Protein AF-A0A6C0K6R7-F1 (afdb_monomer)

Solvent-accessible surface area (backbone atoms only — not comparable to full-atom values): 14864 Å² total; per-residue (Å²): 140,81,88,82,83,85,83,85,81,77,77,78,80,80,76,77,70,54,78,88,45,41,74,65,69,73,46,81,50,63,74,37,66,83,30,78,78,15,67,57,47,28,33,58,34,63,50,70,60,22,30,72,74,68,45,74,99,48,71,81,77,73,26,36,43,65,30,44,58,33,34,21,42,49,16,64,49,34,34,76,50,77,47,72,64,48,51,48,34,33,68,70,31,70,56,52,83,72,70,77,56,45,43,48,41,45,55,43,50,58,62,22,52,82,60,46,94,63,81,59,23,52,15,51,44,38,53,34,38,7,47,34,67,43,34,48,43,48,88,80,59,65,65,48,80,41,55,61,41,85,90,42,98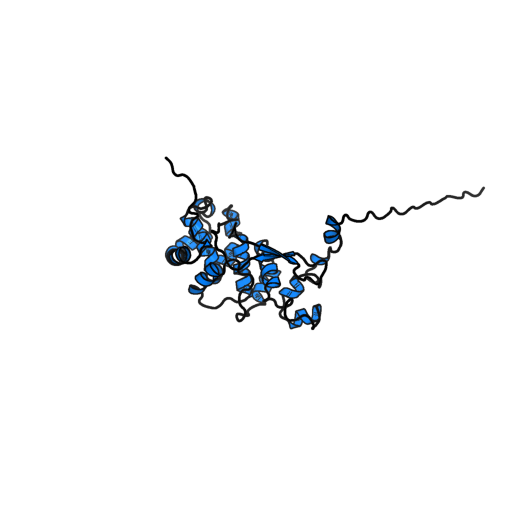,78,34,58,74,30,63,46,54,51,41,73,51,88,41,52,48,44,81,43,90,64,81,46,42,76,54,49,67,66,30,63,63,50,51,52,38,70,74,41,42,47,77,27,32,39,53,52,34,52,48,50,49,32,37,76,67,48,45,92,51,30,50,73,28,36,58,93,25,66,67,42,54,50,47,68,76,42,40,68,63,46,53,57,50,39,63,50,36,44,77,72,18,47,39,55,45,73,82,94,65,88,76,83,85,86,125

Structure (mmCIF, N/CA/C/O backbone):
data_AF-A0A6C0K6R7-F1
#
_entry.id   AF-A0A6C0K6R7-F1
#
loop_
_atom_site.group_PDB
_atom_site.id
_atom_site.type_symbol
_atom_site.label_atom_id
_atom_site.label_alt_id
_atom_site.label_comp_id
_atom_site.label_asym_id
_atom_site.label_entity_id
_atom_site.label_seq_id
_atom_site.pdbx_PDB_ins_code
_atom_site.Cartn_x
_atom_site.Cartn_y
_atom_site.Cartn_z
_atom_site.occupancy
_atom_site.B_iso_or_equiv
_atom_site.auth_seq_id
_atom_site.auth_comp_id
_atom_site.auth_asym_id
_atom_site.auth_atom_id
_atom_site.pdbx_PDB_model_num
ATOM 1 N N . MET A 1 1 ? -6.041 24.086 -79.685 1.00 42.44 1 MET A N 1
ATOM 2 C CA . MET A 1 1 ? -6.569 24.553 -78.385 1.00 42.44 1 MET A CA 1
ATOM 3 C C . MET A 1 1 ? -6.192 23.505 -77.348 1.00 42.44 1 MET A C 1
ATOM 5 O O . MET A 1 1 ? -6.885 22.507 -77.231 1.00 42.44 1 MET A O 1
ATOM 9 N N . HIS A 1 2 ? -5.034 23.659 -76.703 1.00 35.72 2 HIS A N 1
ATOM 10 C CA . HIS A 1 2 ? -4.591 22.775 -75.621 1.00 35.72 2 HIS A CA 1
ATOM 11 C C . HIS A 1 2 ? -4.799 23.506 -74.294 1.00 35.72 2 HIS A C 1
ATOM 13 O O . HIS A 1 2 ? -4.236 24.580 -74.092 1.00 35.72 2 HIS A O 1
ATOM 19 N N . HIS A 1 3 ? -5.641 22.936 -73.432 1.00 40.03 3 HIS A N 1
ATOM 20 C CA . HIS A 1 3 ? -5.794 23.344 -72.041 1.00 40.03 3 HIS A CA 1
ATOM 21 C C . HIS A 1 3 ? -4.563 22.894 -71.246 1.00 40.03 3 HIS A C 1
ATOM 23 O O . HIS A 1 3 ? -4.250 21.706 -71.205 1.00 40.03 3 HIS A O 1
ATOM 29 N N . HIS A 1 4 ? -3.871 23.855 -70.636 1.00 41.56 4 HIS A N 1
ATOM 30 C CA . HIS A 1 4 ? -2.903 23.625 -69.570 1.00 41.56 4 HIS A CA 1
ATOM 31 C C . HIS A 1 4 ? -3.607 23.890 -68.237 1.00 41.56 4 HIS A C 1
ATOM 33 O O . HIS A 1 4 ? -3.899 25.043 -67.923 1.00 41.56 4 HIS A O 1
ATOM 39 N N . ASP A 1 5 ? -3.858 22.837 -67.463 1.00 47.22 5 ASP A N 1
ATOM 40 C CA . ASP A 1 5 ? -4.286 22.958 -66.071 1.00 47.22 5 ASP A CA 1
ATOM 41 C C . ASP A 1 5 ? -3.054 23.015 -65.157 1.00 47.22 5 ASP A C 1
ATOM 43 O O . ASP A 1 5 ? -2.209 22.116 -65.144 1.00 47.22 5 ASP A O 1
ATOM 47 N N . ASN A 1 6 ? -2.953 24.104 -64.395 1.00 47.91 6 ASN A N 1
ATOM 48 C CA . ASN A 1 6 ? -1.995 24.291 -63.310 1.00 47.91 6 ASN A CA 1
ATOM 49 C C . ASN A 1 6 ? -2.475 23.527 -62.069 1.00 47.91 6 ASN A C 1
ATOM 51 O O . ASN A 1 6 ? -3.498 23.878 -61.483 1.00 47.91 6 ASN A O 1
ATOM 55 N N . VAL A 1 7 ? -1.704 22.539 -61.610 1.00 44.66 7 VAL A N 1
ATOM 56 C CA . VAL A 1 7 ? -1.898 21.911 -60.295 1.00 44.66 7 VAL A CA 1
ATOM 57 C C . VAL A 1 7 ? -0.879 22.492 -59.315 1.00 44.66 7 VAL A C 1
ATOM 59 O O . VAL A 1 7 ? 0.251 22.020 -59.215 1.00 44.66 7 VAL A O 1
ATOM 62 N N . THR A 1 8 ? -1.275 23.516 -58.558 1.00 49.69 8 THR A N 1
ATOM 63 C CA . THR A 1 8 ? -0.551 23.953 -57.355 1.00 49.69 8 THR A CA 1
ATOM 64 C C . THR A 1 8 ? -1.068 23.185 -56.142 1.00 49.69 8 THR A C 1
ATOM 66 O O . THR A 1 8 ? -2.019 23.601 -55.487 1.00 49.69 8 THR A O 1
ATOM 69 N N . SER A 1 9 ? -0.434 22.051 -55.827 1.00 42.72 9 SER A N 1
ATOM 70 C CA . SER A 1 9 ? -0.595 21.367 -54.537 1.00 42.72 9 SER A CA 1
ATOM 71 C C . SER A 1 9 ? 0.454 21.894 -53.554 1.00 42.72 9 SER A C 1
ATOM 73 O O . SER A 1 9 ? 1.568 21.377 -53.465 1.00 42.72 9 SER A O 1
ATOM 75 N N . SER A 1 10 ? 0.125 22.957 -52.821 1.00 49.78 10 SER A N 1
ATOM 76 C CA . SER A 1 10 ? 0.905 23.353 -51.647 1.00 49.78 10 SER A CA 1
ATOM 77 C C . SER A 1 10 ? 0.555 22.417 -50.491 1.00 49.78 10 SER A C 1
ATOM 79 O O . SER A 1 10 ? -0.544 22.493 -49.938 1.00 49.78 10 SER A O 1
ATOM 81 N N . LYS A 1 11 ? 1.478 21.524 -50.114 1.00 44.69 11 LYS A N 1
ATOM 82 C CA . LYS A 1 11 ? 1.374 20.785 -48.847 1.00 44.69 11 LYS A CA 1
ATOM 83 C C . LYS A 1 11 ? 1.353 21.795 -47.689 1.00 44.69 11 LYS A C 1
ATOM 85 O O . LYS A 1 11 ? 2.204 22.686 -47.677 1.00 44.69 11 LYS A O 1
ATOM 90 N N . PRO A 1 12 ? 0.425 21.683 -46.723 1.00 46.41 12 PRO A N 1
ATOM 91 C CA . PRO A 1 12 ? 0.410 22.581 -45.579 1.00 46.41 12 PRO A CA 1
ATOM 92 C C . PRO A 1 12 ? 1.677 22.383 -44.738 1.00 46.41 12 PRO A C 1
ATOM 94 O O . PRO A 1 12 ? 2.089 21.253 -44.466 1.00 46.41 12 PRO A O 1
ATOM 97 N N . LEU A 1 13 ? 2.291 23.504 -44.352 1.00 46.41 13 LEU A N 1
ATOM 98 C CA . LEU A 1 13 ? 3.391 23.576 -43.392 1.00 46.41 13 LEU A CA 1
ATOM 99 C C . LEU A 1 13 ? 2.977 22.848 -42.110 1.00 46.41 13 LEU A C 1
ATOM 101 O O . LEU A 1 13 ? 1.975 23.203 -41.489 1.00 46.41 13 LEU A O 1
ATOM 105 N N . GLN A 1 14 ? 3.739 21.819 -41.732 1.00 49.94 14 GLN A N 1
ATOM 106 C CA . GLN A 1 14 ? 3.550 21.120 -40.466 1.00 49.94 14 GLN A CA 1
ATOM 107 C C . GLN A 1 14 ? 3.673 22.132 -39.322 1.00 49.94 14 GLN A C 1
ATOM 109 O O . GLN A 1 14 ? 4.746 22.679 -39.075 1.00 49.94 14 GLN A O 1
ATOM 114 N N . GLN A 1 15 ? 2.559 22.392 -38.636 1.00 52.56 15 GLN A N 1
ATOM 115 C CA . GLN A 1 15 ? 2.562 23.084 -37.354 1.00 52.56 15 GLN A CA 1
ATOM 116 C C . GLN A 1 15 ? 3.420 22.272 -36.383 1.00 52.56 15 GLN A C 1
ATOM 118 O O . GLN A 1 15 ? 3.100 21.126 -36.067 1.00 52.56 15 GLN A O 1
ATOM 123 N N . TYR A 1 16 ? 4.520 22.859 -35.923 1.00 50.28 16 TYR A N 1
ATOM 124 C CA . TYR A 1 16 ? 5.312 22.292 -34.842 1.00 50.28 16 TYR A CA 1
ATOM 125 C C . TYR A 1 16 ? 4.428 22.164 -33.594 1.00 50.28 16 TYR A C 1
ATOM 127 O O . TYR A 1 16 ? 3.772 23.130 -33.196 1.00 50.28 16 TYR A O 1
ATOM 135 N N . ALA A 1 17 ? 4.392 20.971 -32.994 1.00 51.47 17 ALA A N 1
ATOM 136 C CA . ALA A 1 17 ? 3.717 20.759 -31.718 1.00 51.47 17 ALA A CA 1
ATOM 137 C C . ALA A 1 17 ? 4.301 21.718 -30.670 1.00 51.47 17 ALA A C 1
ATOM 139 O O . ALA A 1 17 ? 5.518 21.921 -30.622 1.00 51.47 17 ALA A O 1
ATOM 140 N N . GLN A 1 18 ? 3.447 22.320 -29.839 1.00 52.12 18 GLN A N 1
ATOM 141 C CA . GLN A 1 18 ? 3.923 23.190 -28.767 1.00 52.12 18 GLN A CA 1
ATOM 142 C C . GLN A 1 18 ? 4.852 22.406 -27.832 1.00 52.12 18 GLN A C 1
ATOM 144 O O . GLN A 1 18 ? 4.643 21.219 -27.601 1.00 52.12 18 GLN A O 1
ATOM 149 N N . PHE A 1 19 ? 5.873 23.060 -27.272 1.00 53.94 19 PHE A N 1
ATOM 150 C CA . PHE A 1 19 ? 6.876 22.417 -26.409 1.00 53.94 19 PHE A CA 1
ATOM 151 C C . PHE A 1 19 ? 6.253 21.620 -25.241 1.00 53.94 19 PHE A C 1
ATOM 153 O O . PHE A 1 19 ? 6.746 20.553 -24.887 1.00 53.94 19 PHE A O 1
ATOM 160 N N . ILE A 1 20 ? 5.114 22.084 -24.710 1.00 53.09 20 ILE A N 1
ATOM 161 C CA . ILE A 1 20 ? 4.322 21.394 -23.671 1.00 53.09 20 ILE A CA 1
ATOM 162 C C . ILE A 1 20 ? 3.734 20.057 -24.157 1.00 53.09 20 ILE A C 1
ATOM 164 O O . ILE A 1 20 ? 3.580 19.121 -23.371 1.00 53.09 20 ILE A O 1
ATOM 168 N N . ASP A 1 21 ? 3.441 19.941 -25.448 1.00 53.78 21 ASP A N 1
ATOM 169 C CA . ASP A 1 21 ? 2.894 18.737 -26.072 1.00 53.78 21 ASP A CA 1
ATOM 170 C C . ASP A 1 21 ? 3.962 17.887 -26.766 1.00 53.78 21 ASP A C 1
ATOM 172 O O . ASP A 1 21 ? 3.687 16.752 -27.150 1.00 53.78 21 ASP A O 1
ATOM 176 N N . PHE A 1 22 ? 5.200 18.376 -26.872 1.00 55.16 22 PHE A N 1
ATOM 177 C CA . PHE A 1 22 ? 6.305 17.655 -27.502 1.00 55.16 22 PHE A CA 1
ATOM 178 C C . PHE A 1 22 ? 6.605 16.328 -26.786 1.00 55.16 22 PHE A C 1
ATOM 180 O O . PHE A 1 22 ? 6.719 15.286 -27.429 1.00 55.16 22 PHE A O 1
ATOM 187 N N . GLY A 1 23 ? 6.607 16.323 -25.447 1.00 50.31 23 GLY A N 1
ATOM 188 C CA . GLY A 1 23 ? 6.776 15.095 -24.659 1.00 50.31 23 GLY A CA 1
ATOM 189 C C . GLY A 1 23 ? 5.630 14.087 -24.835 1.00 50.31 23 GLY A C 1
ATOM 190 O O . GLY A 1 23 ? 5.865 12.881 -24.836 1.00 50.31 23 GLY A O 1
ATOM 191 N N . LYS A 1 24 ? 4.395 14.566 -25.052 1.00 52.78 24 LYS A N 1
ATOM 192 C CA . LYS A 1 24 ? 3.219 13.713 -25.313 1.00 52.78 24 LYS A CA 1
ATOM 193 C C . LYS A 1 24 ? 3.198 13.183 -26.752 1.00 52.78 24 LYS A C 1
ATOM 195 O O . LYS A 1 24 ? 2.766 12.055 -26.977 1.00 52.78 24 LYS A O 1
ATOM 200 N N . ALA A 1 25 ? 3.673 13.978 -27.711 1.00 53.53 25 ALA A N 1
ATOM 201 C CA . ALA A 1 25 ? 3.722 13.645 -29.133 1.00 53.53 25 ALA A CA 1
ATOM 202 C C . ALA A 1 25 ? 4.860 12.673 -29.487 1.00 53.53 25 ALA A C 1
ATOM 204 O O . ALA A 1 25 ? 4.743 11.931 -30.461 1.00 53.53 25 ALA A O 1
ATOM 205 N N . ILE A 1 26 ? 5.935 12.631 -28.690 1.00 51.66 26 ILE A N 1
ATOM 206 C CA . ILE A 1 26 ? 7.086 11.755 -28.946 1.00 51.66 26 ILE A CA 1
ATOM 207 C C . ILE A 1 26 ? 6.790 10.275 -28.707 1.00 51.66 26 ILE A C 1
ATOM 209 O O . ILE A 1 26 ? 7.539 9.446 -29.227 1.00 51.66 26 ILE A O 1
ATOM 213 N N . ASN A 1 27 ? 5.741 9.880 -27.966 1.00 52.47 27 ASN A N 1
ATOM 214 C CA . ASN A 1 27 ? 5.542 8.441 -27.812 1.00 52.47 27 ASN A CA 1
ATOM 215 C C . ASN A 1 27 ? 4.127 7.930 -27.480 1.00 52.47 27 ASN A C 1
ATOM 217 O O . ASN A 1 27 ? 3.804 7.724 -26.308 1.00 52.47 27 ASN A O 1
ATOM 221 N N . PRO A 1 28 ? 3.327 7.521 -28.485 1.00 52.47 28 PRO A N 1
ATOM 222 C CA . PRO A 1 28 ? 2.244 6.563 -28.251 1.00 52.47 28 PRO A CA 1
ATOM 223 C C . PRO A 1 28 ? 2.749 5.210 -27.701 1.00 52.47 28 PRO A C 1
ATOM 225 O O . PRO A 1 28 ? 1.953 4.446 -27.154 1.00 52.47 28 PRO A O 1
ATOM 228 N N . ASN A 1 29 ? 4.055 4.908 -27.779 1.00 51.12 29 ASN A N 1
ATOM 229 C CA . ASN A 1 29 ? 4.602 3.595 -27.428 1.00 51.12 29 ASN A CA 1
ATOM 230 C C . ASN A 1 29 ? 4.912 3.378 -25.936 1.00 51.12 29 ASN A C 1
ATOM 232 O O . ASN A 1 29 ? 5.221 2.248 -25.573 1.00 51.12 29 ASN A O 1
ATOM 236 N N . ILE A 1 30 ? 4.744 4.374 -25.051 1.00 54.84 30 ILE A N 1
ATOM 237 C CA . ILE A 1 30 ? 4.748 4.131 -23.585 1.00 54.84 30 ILE A CA 1
ATOM 238 C C . ILE A 1 30 ? 3.527 3.279 -23.183 1.00 54.84 30 ILE A C 1
ATOM 240 O O . ILE A 1 30 ? 3.533 2.604 -22.159 1.00 54.84 30 ILE A O 1
ATOM 244 N N . LYS A 1 31 ? 2.478 3.245 -24.019 1.00 62.69 31 LYS A N 1
ATOM 245 C CA . LYS A 1 31 ? 1.327 2.354 -23.819 1.00 62.69 31 LYS A CA 1
ATOM 246 C C . LYS A 1 31 ? 1.632 0.897 -24.154 1.00 62.69 31 LYS A C 1
ATOM 248 O O . LYS A 1 31 ? 0.936 0.023 -23.649 1.00 62.69 31 LYS A O 1
ATOM 253 N N . ASN A 1 32 ? 2.629 0.624 -25.001 1.00 72.56 32 ASN A N 1
ATOM 254 C CA . ASN A 1 32 ? 2.995 -0.751 -25.316 1.00 72.56 32 ASN A CA 1
ATOM 255 C C . ASN A 1 32 ? 3.849 -1.309 -24.158 1.00 72.56 32 ASN A C 1
ATOM 257 O O . ASN A 1 32 ? 4.942 -0.791 -23.915 1.00 72.56 32 ASN A O 1
ATOM 261 N N . PRO A 1 33 ? 3.379 -2.347 -23.445 1.00 69.69 33 PRO A N 1
ATOM 262 C CA . PRO A 1 33 ? 4.095 -2.951 -22.319 1.00 69.69 33 PRO A CA 1
ATOM 263 C C . PRO A 1 33 ? 5.420 -3.608 -22.724 1.00 69.69 33 PRO A C 1
ATOM 265 O O . PRO A 1 33 ? 6.286 -3.780 -21.877 1.00 69.69 33 PRO A O 1
ATOM 268 N N . MET A 1 34 ? 5.593 -3.932 -24.008 1.00 70.44 34 MET A N 1
ATOM 269 C CA . MET A 1 34 ? 6.804 -4.544 -24.562 1.00 70.44 34 MET A CA 1
ATOM 270 C C . MET A 1 34 ? 7.768 -3.520 -25.174 1.00 70.44 34 MET A C 1
ATOM 272 O O . MET A 1 34 ? 8.801 -3.903 -25.719 1.00 70.44 34 MET A O 1
ATOM 276 N N . ASN A 1 35 ? 7.441 -2.223 -25.146 1.00 73.69 35 ASN A N 1
ATOM 277 C CA . ASN A 1 35 ? 8.374 -1.210 -25.625 1.00 73.69 35 ASN A CA 1
ATOM 278 C C . ASN A 1 35 ? 9.553 -1.100 -24.646 1.00 73.69 35 ASN A C 1
ATOM 280 O O . ASN A 1 35 ? 9.303 -0.950 -23.451 1.00 73.69 35 ASN A O 1
ATOM 284 N N . PRO A 1 36 ? 10.810 -1.090 -25.120 1.00 68.75 36 PRO A N 1
ATOM 285 C CA . PRO A 1 36 ? 11.956 -0.946 -24.233 1.00 68.75 36 PRO A CA 1
ATOM 286 C C . PRO A 1 36 ? 11.924 0.333 -23.382 1.00 68.75 36 PRO A C 1
ATOM 288 O O . PRO A 1 36 ? 12.353 0.320 -22.245 1.00 68.75 36 PRO A O 1
ATOM 291 N N . ALA A 1 37 ? 11.331 1.428 -23.860 1.00 71.88 37 ALA A N 1
ATOM 292 C CA . ALA A 1 37 ? 11.172 2.651 -23.070 1.00 71.88 37 ALA A CA 1
ATOM 293 C C . ALA A 1 37 ? 10.083 2.554 -21.976 1.00 71.88 37 ALA A C 1
ATOM 295 O O . ALA A 1 37 ? 9.868 3.519 -21.242 1.00 71.88 37 ALA A O 1
ATOM 296 N N . ASN A 1 38 ? 9.356 1.434 -21.871 1.00 79.94 38 ASN A N 1
ATOM 297 C CA . ASN A 1 38 ? 8.353 1.217 -20.833 1.00 79.94 38 ASN A CA 1
ATOM 298 C C . ASN A 1 38 ? 9.010 0.637 -19.563 1.00 79.94 38 ASN A C 1
ATOM 300 O O . ASN A 1 38 ? 9.552 -0.473 -19.637 1.00 79.94 38 ASN A O 1
ATOM 304 N N . PRO A 1 39 ? 8.893 1.307 -18.393 1.00 85.94 39 PRO A N 1
ATOM 305 C CA . PRO A 1 39 ? 9.370 0.808 -17.099 1.00 85.94 39 PRO A CA 1
ATOM 306 C C . PRO A 1 39 ? 8.993 -0.646 -16.787 1.00 85.94 39 PRO A C 1
ATOM 308 O O . PRO A 1 39 ? 9.763 -1.354 -16.144 1.00 85.94 39 PRO A O 1
ATOM 311 N N . LEU A 1 40 ? 7.844 -1.130 -17.280 1.00 86.69 40 LEU A N 1
ATOM 312 C CA . LEU A 1 40 ? 7.413 -2.521 -17.093 1.00 86.69 40 LEU A CA 1
ATOM 313 C C . LEU A 1 40 ? 8.457 -3.528 -17.590 1.00 86.69 40 LEU A C 1
ATOM 315 O O . LEU A 1 40 ? 8.718 -4.520 -16.914 1.00 86.69 40 LEU A O 1
ATOM 319 N N . THR A 1 41 ? 9.115 -3.262 -18.720 1.00 80.19 41 THR A N 1
ATOM 320 C CA . THR A 1 41 ? 10.140 -4.174 -19.260 1.00 80.19 41 THR A CA 1
ATOM 321 C C . THR A 1 41 ? 11.380 -4.277 -18.368 1.00 80.19 41 THR A C 1
ATOM 323 O O . THR A 1 41 ? 12.101 -5.270 -18.432 1.00 80.19 41 THR A O 1
ATOM 326 N N . TYR A 1 42 ? 11.612 -3.277 -17.515 1.00 80.62 42 TYR A N 1
ATOM 327 C CA . TYR A 1 42 ? 12.720 -3.240 -16.566 1.00 80.62 42 TYR A CA 1
ATOM 328 C C . TYR A 1 42 ? 12.341 -3.821 -15.202 1.00 80.62 42 TYR A C 1
ATOM 330 O O . TYR A 1 42 ? 13.167 -4.457 -14.554 1.00 80.62 42 TYR A O 1
ATOM 338 N N . CYS A 1 43 ? 11.098 -3.604 -14.768 1.00 87.62 43 CYS A N 1
ATOM 339 C CA . CYS A 1 43 ? 10.665 -3.936 -13.414 1.00 87.62 43 CYS A CA 1
ATOM 340 C C . CYS A 1 43 ? 10.058 -5.333 -13.285 1.00 87.62 43 CYS A C 1
ATOM 342 O O . CYS A 1 43 ? 10.117 -5.912 -12.207 1.00 87.62 43 CYS A O 1
ATOM 344 N N . MET A 1 44 ? 9.484 -5.891 -14.354 1.00 84.38 44 MET A N 1
ATOM 345 C CA . MET A 1 44 ? 8.753 -7.160 -14.269 1.00 84.38 44 MET A CA 1
ATOM 346 C C . MET A 1 44 ? 9.649 -8.386 -14.098 1.00 84.38 44 MET A C 1
ATOM 348 O O . MET A 1 44 ? 9.214 -9.367 -13.498 1.00 84.38 44 MET A O 1
ATOM 352 N N . PHE A 1 45 ? 10.875 -8.353 -14.625 1.00 74.62 45 PHE A N 1
ATOM 353 C CA . PHE A 1 45 ? 11.737 -9.530 -14.676 1.00 74.62 45 PHE A CA 1
ATOM 354 C C . PHE A 1 45 ? 13.093 -9.277 -14.018 1.00 74.62 45 PHE A C 1
ATOM 356 O O . PHE A 1 45 ? 13.693 -8.222 -14.232 1.00 74.62 45 PHE A O 1
ATOM 363 N N . PRO A 1 46 ? 13.626 -10.260 -13.276 1.00 64.50 46 PRO A N 1
ATOM 364 C CA . PRO A 1 46 ? 14.982 -10.179 -12.769 1.00 64.50 46 PRO A CA 1
ATOM 365 C C . PRO A 1 46 ? 16.018 -10.147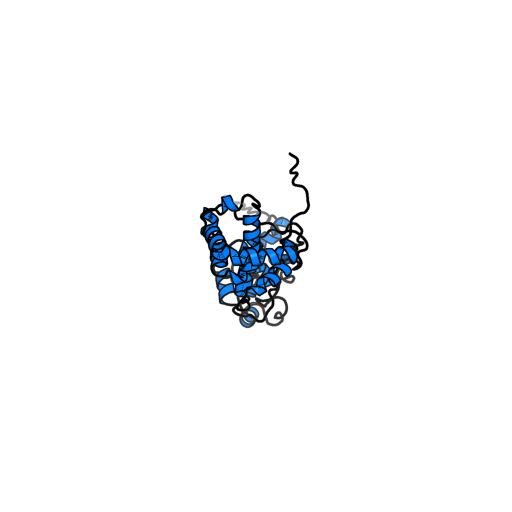 -13.909 1.00 64.50 46 PRO A C 1
ATOM 367 O O . PRO A 1 46 ? 15.814 -10.672 -15.007 1.00 64.50 46 PRO A O 1
ATOM 370 N N . THR A 1 47 ? 17.137 -9.506 -13.579 1.00 63.53 47 THR A N 1
ATOM 371 C CA . THR A 1 47 ? 18.317 -9.081 -14.358 1.00 63.53 47 THR A CA 1
ATOM 372 C C . THR A 1 47 ? 18.655 -9.760 -15.693 1.00 63.53 47 THR A C 1
ATOM 374 O O . THR A 1 47 ? 19.118 -9.064 -16.590 1.00 63.53 47 THR A O 1
ATOM 377 N N . LEU A 1 48 ? 18.468 -11.068 -15.891 1.00 58.84 48 LEU A N 1
ATOM 378 C CA . LEU A 1 48 ? 18.867 -11.725 -17.148 1.00 58.84 48 LEU A CA 1
ATOM 379 C C . LEU A 1 48 ? 17.948 -11.353 -18.324 1.00 58.84 48 LEU A C 1
ATOM 381 O O . LEU A 1 48 ? 18.421 -11.079 -19.426 1.00 58.84 48 LEU A O 1
ATOM 385 N N . ASN A 1 49 ? 16.640 -11.274 -18.078 1.00 59.72 49 ASN A N 1
ATOM 386 C CA . ASN A 1 49 ? 15.681 -10.882 -19.111 1.00 59.72 49 ASN A CA 1
ATOM 387 C C . ASN A 1 49 ? 15.766 -9.379 -19.394 1.00 59.72 49 ASN A C 1
ATOM 389 O O . ASN A 1 49 ? 15.711 -8.973 -20.552 1.00 59.72 49 ASN A O 1
ATOM 393 N N . SER A 1 50 ? 15.962 -8.549 -18.363 1.00 62.72 50 SER A N 1
ATOM 394 C CA . SER A 1 50 ? 16.132 -7.105 -18.556 1.00 62.72 50 SER A CA 1
ATOM 395 C C . SER A 1 50 ? 17.428 -6.784 -19.309 1.00 62.72 50 SER A C 1
ATOM 397 O O . SER A 1 50 ? 17.414 -5.942 -20.202 1.00 62.72 50 SER A O 1
ATOM 399 N N . GLN A 1 51 ? 18.519 -7.516 -19.068 1.00 68.81 51 GLN A N 1
ATOM 400 C CA . GLN A 1 51 ? 19.755 -7.379 -19.850 1.00 68.81 51 GLN A CA 1
ATOM 401 C C . GLN A 1 51 ? 19.581 -7.759 -21.327 1.00 68.81 51 GLN A C 1
ATOM 403 O O . GLN A 1 51 ? 20.219 -7.141 -22.178 1.00 68.81 51 GLN A O 1
ATOM 408 N N . PHE A 1 52 ? 18.714 -8.726 -21.656 1.00 68.62 52 PHE A N 1
ATOM 409 C CA . PHE A 1 52 ? 18.425 -9.069 -23.053 1.00 68.62 52 PHE A CA 1
ATOM 410 C C . PHE A 1 52 ? 17.739 -7.917 -23.798 1.00 68.62 52 PHE A C 1
ATOM 412 O O . PHE A 1 52 ? 18.082 -7.630 -24.943 1.00 68.62 52 PHE A O 1
ATOM 419 N N . PHE A 1 53 ? 16.801 -7.229 -23.146 1.00 65.56 53 PHE A N 1
ATOM 420 C CA . PHE A 1 53 ? 16.082 -6.111 -23.758 1.00 65.56 53 PHE A CA 1
ATOM 421 C C . PHE A 1 53 ? 16.867 -4.791 -23.740 1.00 65.56 53 PHE A C 1
ATOM 423 O O . PHE A 1 53 ? 16.640 -3.953 -24.611 1.00 65.56 53 PHE A O 1
ATOM 430 N N . HIS A 1 54 ? 17.796 -4.614 -22.789 1.00 69.00 54 HIS A N 1
ATOM 431 C CA . HIS A 1 54 ? 18.365 -3.294 -22.459 1.00 69.00 54 HIS A CA 1
ATOM 432 C C . HIS A 1 54 ? 19.897 -3.220 -22.413 1.00 69.00 54 HIS A C 1
ATOM 434 O O . HIS A 1 54 ? 20.457 -2.152 -22.167 1.00 69.00 54 HIS A O 1
ATOM 440 N N . GLY A 1 55 ? 20.598 -4.325 -22.675 1.00 64.12 55 GLY A N 1
ATOM 441 C CA . GLY A 1 55 ? 22.062 -4.389 -22.678 1.00 64.12 55 GLY A CA 1
ATOM 442 C C . GLY A 1 55 ? 22.693 -4.540 -21.285 1.00 64.12 55 GLY A C 1
ATOM 443 O O . GLY A 1 55 ? 22.063 -4.315 -20.252 1.00 64.12 55 GLY A O 1
ATOM 444 N N . SER A 1 56 ? 23.967 -4.949 -21.252 1.00 59.31 56 SER A N 1
ATOM 445 C CA . SER A 1 56 ? 24.681 -5.394 -20.039 1.00 59.31 56 SER A CA 1
ATOM 446 C C . SER A 1 56 ? 25.322 -4.282 -19.197 1.00 59.31 56 SER A C 1
ATOM 448 O O . SER A 1 56 ? 25.573 -4.489 -18.012 1.00 59.31 56 SER A O 1
ATOM 450 N N . THR A 1 57 ? 25.560 -3.089 -19.752 1.00 53.69 57 THR A N 1
ATOM 451 C CA . THR A 1 57 ? 26.253 -1.950 -19.093 1.00 53.69 57 THR A CA 1
ATOM 452 C C . THR A 1 57 ? 25.425 -1.244 -18.021 1.00 53.69 57 THR A C 1
ATOM 454 O O . THR A 1 57 ? 25.773 -0.181 -17.515 1.00 53.69 57 THR A O 1
ATOM 457 N N . SER A 1 58 ? 24.296 -1.835 -17.686 1.00 49.44 58 SER A N 1
ATOM 458 C CA . SER A 1 58 ? 23.146 -1.146 -17.159 1.00 49.44 58 SER A CA 1
ATOM 459 C C . SER A 1 58 ? 22.819 -1.699 -15.743 1.00 49.44 58 SER A C 1
ATOM 461 O O . SER A 1 58 ? 22.343 -0.981 -14.860 1.00 49.44 58 SER A O 1
ATOM 463 N N . GLY A 1 59 ? 23.208 -2.951 -15.462 1.00 48.59 59 GLY A N 1
ATOM 464 C CA . GLY A 1 59 ? 22.640 -3.874 -14.467 1.00 48.59 59 GLY A CA 1
ATOM 465 C C . GLY A 1 59 ? 22.705 -3.565 -12.962 1.00 48.59 59 GLY A C 1
ATOM 466 O O . GLY A 1 59 ? 22.363 -4.450 -12.186 1.00 48.59 59 GLY A O 1
ATOM 467 N N . GLY A 1 60 ? 23.112 -2.373 -12.516 1.00 54.28 60 GLY A N 1
ATOM 468 C CA . GLY A 1 60 ? 23.242 -2.059 -11.081 1.00 54.28 60 GLY A CA 1
ATOM 469 C C . GLY A 1 60 ? 22.154 -1.150 -10.500 1.00 54.28 60 GLY A C 1
ATOM 470 O O . GLY A 1 60 ? 21.622 -1.434 -9.432 1.00 54.28 60 GLY A O 1
ATOM 471 N N . MET A 1 61 ? 21.824 -0.048 -11.185 1.00 53.50 61 MET A N 1
ATOM 472 C CA . MET A 1 61 ? 20.993 1.029 -10.611 1.00 53.50 61 MET A CA 1
ATOM 473 C C . MET A 1 61 ? 19.562 1.095 -11.154 1.00 53.50 61 MET A C 1
ATOM 475 O O . MET A 1 61 ? 18.671 1.511 -10.421 1.00 53.50 61 MET A O 1
ATOM 479 N N . LEU A 1 62 ? 19.322 0.675 -12.401 1.00 58.12 62 LEU A N 1
ATOM 480 C CA . LEU A 1 62 ? 18.036 0.891 -13.085 1.00 58.12 62 LEU A CA 1
ATOM 481 C C . LEU A 1 62 ? 17.244 -0.399 -13.378 1.00 58.12 62 LEU A C 1
ATOM 483 O O . LEU A 1 62 ? 16.054 -0.313 -13.659 1.00 58.12 62 LEU A O 1
ATOM 487 N N . TYR A 1 63 ? 17.838 -1.595 -13.245 1.00 63.16 63 TYR A N 1
ATOM 488 C CA . TYR A 1 63 ? 17.269 -2.826 -13.843 1.00 63.16 63 TYR A CA 1
ATOM 489 C C . TYR A 1 63 ? 17.102 -4.014 -12.901 1.00 63.16 63 TYR A C 1
ATOM 491 O O . TYR A 1 63 ? 17.125 -5.168 -13.337 1.00 63.16 63 TYR A O 1
ATOM 499 N N . SER A 1 64 ? 16.938 -3.739 -11.610 1.00 74.81 64 SER A N 1
ATOM 500 C CA . SER A 1 64 ? 16.381 -4.723 -10.694 1.00 74.81 64 SER A CA 1
ATOM 501 C C . SER A 1 64 ? 14.962 -4.307 -10.325 1.00 74.81 64 SER A C 1
ATOM 503 O O . SER A 1 64 ? 14.692 -3.164 -9.965 1.00 74.81 64 SER A O 1
ATOM 505 N N . ASN A 1 65 ? 14.066 -5.283 -10.351 1.00 79.38 65 ASN A N 1
ATOM 506 C CA . ASN A 1 65 ? 12.765 -5.276 -9.679 1.00 79.38 65 ASN A CA 1
ATOM 507 C C . ASN A 1 65 ? 12.812 -4.742 -8.226 1.00 79.38 65 ASN A C 1
ATOM 509 O O . ASN A 1 65 ? 11.797 -4.285 -7.713 1.00 79.38 65 ASN A O 1
ATOM 513 N N . GLN A 1 66 ? 13.987 -4.777 -7.590 1.00 83.50 66 GLN A N 1
ATOM 514 C CA . GLN A 1 66 ? 14.250 -4.345 -6.214 1.00 83.50 66 GLN A CA 1
ATOM 515 C C . GLN A 1 66 ? 14.627 -2.870 -6.055 1.00 83.50 66 GLN A C 1
ATOM 517 O O . GLN A 1 66 ? 14.695 -2.373 -4.930 1.00 83.50 66 GLN A O 1
ATOM 522 N N . ASN A 1 67 ? 14.975 -2.165 -7.136 1.00 87.06 67 ASN A N 1
ATOM 523 C CA . ASN A 1 67 ? 15.459 -0.795 -6.999 1.00 87.06 67 ASN A CA 1
ATOM 524 C C . ASN A 1 67 ? 14.314 0.174 -6.655 1.00 87.06 67 ASN A C 1
ATOM 526 O O . ASN A 1 67 ? 13.137 -0.079 -6.930 1.00 87.06 67 ASN A O 1
ATOM 530 N N . ALA A 1 68 ? 14.673 1.315 -6.060 1.00 88.75 68 ALA A N 1
ATOM 531 C CA . ALA A 1 68 ? 13.703 2.316 -5.624 1.00 88.75 68 ALA A CA 1
ATOM 532 C C . ALA A 1 68 ? 12.818 2.820 -6.778 1.00 88.75 68 ALA A C 1
ATOM 534 O O . ALA A 1 68 ? 11.621 3.022 -6.572 1.00 88.75 68 ALA A O 1
ATOM 535 N N . SER A 1 69 ? 13.371 2.971 -7.987 1.00 90.06 69 SER A N 1
ATOM 536 C CA . SER A 1 69 ? 12.623 3.426 -9.163 1.00 90.06 69 SER A CA 1
ATOM 537 C C . SER A 1 69 ? 11.537 2.435 -9.576 1.00 90.06 69 SER A C 1
ATOM 539 O O . SER A 1 69 ? 10.393 2.834 -9.781 1.00 90.06 69 SER A O 1
ATOM 541 N N . CYS A 1 70 ? 11.859 1.143 -9.644 1.00 91.25 70 CYS A N 1
ATOM 542 C CA . CYS A 1 70 ? 10.933 0.077 -10.000 1.00 91.25 70 CYS A CA 1
ATOM 543 C C . CYS A 1 70 ? 9.873 -0.139 -8.938 1.00 91.25 70 CYS A C 1
ATOM 545 O O . CYS A 1 70 ? 8.688 -0.167 -9.266 1.00 91.25 70 CYS A O 1
ATOM 547 N N . MET A 1 71 ? 10.267 -0.221 -7.668 1.00 93.19 71 MET A N 1
ATOM 548 C CA . MET A 1 71 ? 9.300 -0.384 -6.588 1.00 93.19 71 MET A CA 1
ATOM 549 C C . MET A 1 71 ? 8.355 0.824 -6.493 1.00 93.19 71 MET A C 1
ATOM 551 O O . MET A 1 71 ? 7.156 0.636 -6.303 1.00 93.19 71 MET A O 1
ATOM 555 N N . SER A 1 72 ? 8.856 2.050 -6.692 1.00 94.12 72 SER A N 1
ATOM 556 C CA . SER A 1 72 ? 8.024 3.266 -6.668 1.00 94.12 72 SER A CA 1
ATOM 557 C C . SER A 1 72 ? 7.125 3.377 -7.900 1.00 94.12 72 SER A C 1
ATOM 559 O O . SER A 1 72 ? 5.947 3.706 -7.770 1.00 94.12 72 SER A O 1
ATOM 561 N N . PHE A 1 73 ? 7.645 3.060 -9.092 1.00 94.31 73 PHE A N 1
ATOM 562 C CA . PHE A 1 73 ? 6.856 2.998 -10.324 1.00 94.31 73 PHE A CA 1
ATOM 563 C C . PHE A 1 73 ? 5.711 1.995 -10.190 1.00 94.31 73 PHE A C 1
ATOM 565 O O . PHE A 1 73 ? 4.550 2.347 -10.408 1.00 94.31 73 PHE A O 1
ATOM 572 N N . MET A 1 74 ? 6.035 0.761 -9.794 1.00 95.31 74 MET A N 1
ATOM 573 C CA . MET A 1 74 ? 5.053 -0.304 -9.653 1.00 95.31 74 MET A CA 1
ATOM 574 C C . MET A 1 74 ? 4.047 0.035 -8.556 1.00 95.31 74 MET A C 1
ATOM 576 O O . MET A 1 74 ? 2.857 -0.061 -8.814 1.00 95.31 74 MET A O 1
ATOM 580 N N . ALA A 1 75 ? 4.464 0.534 -7.387 1.00 96.81 75 ALA A N 1
ATOM 581 C CA . ALA A 1 75 ? 3.525 0.929 -6.333 1.00 96.81 75 ALA A CA 1
ATOM 582 C C . ALA A 1 75 ? 2.611 2.094 -6.760 1.00 96.81 75 ALA A C 1
ATOM 584 O O . ALA A 1 75 ? 1.410 2.097 -6.484 1.00 96.81 75 ALA A O 1
ATOM 585 N N . GLY A 1 76 ? 3.144 3.085 -7.478 1.00 95.38 76 GLY A N 1
ATOM 586 C CA . GLY A 1 76 ? 2.363 4.212 -7.993 1.00 95.38 76 GLY A CA 1
ATOM 587 C C . GLY A 1 76 ? 1.379 3.819 -9.100 1.00 95.38 76 GLY A C 1
ATOM 588 O O . GLY A 1 76 ? 0.307 4.416 -9.212 1.00 95.38 76 GLY A O 1
ATOM 589 N N . ARG A 1 77 ? 1.717 2.806 -9.906 1.00 94.38 77 ARG A N 1
ATOM 590 C CA . ARG A 1 77 ? 0.809 2.200 -10.891 1.00 94.38 77 ARG A CA 1
ATOM 591 C C . ARG A 1 77 ? -0.260 1.374 -10.181 1.00 94.38 77 ARG A C 1
ATOM 593 O O . ARG A 1 77 ? -1.449 1.642 -10.337 1.00 94.38 77 ARG A O 1
ATOM 600 N N . CYS A 1 78 ? 0.193 0.420 -9.379 1.00 96.44 78 CYS A N 1
ATOM 601 C CA . CYS A 1 78 ? -0.630 -0.593 -8.746 1.00 96.44 78 CYS A CA 1
ATOM 602 C C . CYS A 1 78 ? -1.500 -0.053 -7.621 1.00 96.44 78 CYS A C 1
ATOM 604 O O . CYS A 1 78 ? -2.418 -0.748 -7.243 1.00 96.44 78 CYS A O 1
ATOM 606 N N . SER A 1 79 ? -1.268 1.165 -7.115 1.00 96.50 79 SER A N 1
ATOM 607 C CA . SER A 1 79 ? -2.190 1.859 -6.197 1.00 96.50 79 SER A CA 1
ATOM 608 C C . SER A 1 79 ? -3.411 2.469 -6.887 1.00 96.50 79 SER A C 1
ATOM 610 O O . SER A 1 79 ? -4.423 2.732 -6.237 1.00 96.50 79 SER A O 1
ATOM 612 N N . LYS A 1 80 ? -3.331 2.726 -8.197 1.00 93.44 80 LYS A N 1
ATOM 613 C CA . LYS A 1 80 ? -4.446 3.272 -8.985 1.00 93.44 80 LYS A CA 1
ATOM 614 C C . LYS A 1 80 ? -5.308 2.153 -9.546 1.00 93.44 80 LYS A C 1
ATOM 616 O O . LYS A 1 80 ? -6.530 2.214 -9.457 1.00 93.44 80 LYS A O 1
ATOM 621 N N . GLU A 1 81 ? -4.661 1.136 -10.099 1.00 92.25 81 GLU A N 1
ATOM 622 C CA . GLU A 1 81 ? -5.302 -0.010 -10.730 1.00 92.25 81 GLU A CA 1
ATOM 623 C C . GLU A 1 81 ? -4.448 -1.254 -10.486 1.00 92.25 81 GLU A C 1
ATOM 625 O O . GLU A 1 81 ? -3.253 -1.247 -10.780 1.00 92.25 81 GLU A O 1
ATOM 630 N N . TRP A 1 82 ? -5.061 -2.318 -9.966 1.00 94.56 82 TRP A N 1
ATOM 631 C CA . TRP A 1 82 ? -4.395 -3.608 -9.819 1.00 94.56 82 TRP A CA 1
ATOM 632 C C . TRP A 1 82 ? -4.725 -4.496 -11.015 1.00 94.56 82 TRP A C 1
ATOM 634 O O . TRP A 1 82 ? -5.767 -5.151 -11.052 1.00 94.56 82 TRP A O 1
ATOM 644 N N . ASP A 1 83 ? -3.851 -4.476 -12.014 1.00 93.81 83 ASP A N 1
ATOM 645 C CA . ASP A 1 83 ? -4.007 -5.234 -13.252 1.00 93.81 83 ASP A CA 1
ATOM 646 C C . ASP A 1 83 ? -3.159 -6.523 -13.258 1.00 93.81 83 ASP A C 1
ATOM 648 O O . ASP A 1 83 ? -2.498 -6.886 -12.280 1.00 93.81 83 ASP A O 1
ATOM 652 N N . GLY A 1 84 ? -3.154 -7.225 -14.394 1.00 92.12 84 GLY A N 1
ATOM 653 C CA . GLY A 1 84 ? -2.353 -8.437 -14.571 1.00 92.12 84 GLY A CA 1
ATOM 654 C C . GLY A 1 84 ? -0.841 -8.226 -14.416 1.00 92.12 84 GLY A C 1
ATOM 655 O O . GLY A 1 84 ? -0.147 -9.179 -14.075 1.00 92.12 84 GLY A O 1
ATOM 656 N N . TYR A 1 85 ? -0.314 -7.009 -14.608 1.00 92.94 85 TYR A N 1
ATOM 657 C CA . TYR A 1 85 ? 1.105 -6.718 -14.371 1.00 92.94 85 TYR A CA 1
ATOM 658 C C . TYR A 1 85 ? 1.404 -6.583 -12.883 1.00 92.94 85 TYR A C 1
ATOM 660 O O . TYR A 1 85 ? 2.430 -7.081 -12.429 1.00 92.94 85 TYR A O 1
ATOM 668 N N . CYS A 1 86 ? 0.507 -5.960 -12.116 1.00 95.19 86 CYS A N 1
ATOM 669 C CA . CYS A 1 86 ? 0.617 -5.908 -10.658 1.00 95.19 86 CYS A CA 1
ATOM 670 C C . CYS A 1 86 ? 0.603 -7.316 -10.058 1.00 95.19 86 CYS A C 1
ATOM 672 O O . CYS A 1 86 ? 1.479 -7.657 -9.261 1.00 95.19 86 CYS A O 1
ATOM 674 N N . GLN A 1 87 ? -0.325 -8.156 -10.525 1.00 95.19 87 GLN A N 1
ATOM 675 C CA . GLN A 1 87 ? -0.396 -9.553 -10.110 1.00 95.19 87 GLN A CA 1
ATOM 676 C C . GLN A 1 87 ? 0.859 -10.334 -10.522 1.00 95.19 87 GLN A C 1
ATOM 678 O O . GLN A 1 87 ? 1.500 -10.960 -9.683 1.00 95.19 87 GLN A O 1
ATOM 683 N N . ALA A 1 88 ? 1.279 -10.234 -11.786 1.00 93.00 88 ALA A N 1
ATOM 684 C CA . ALA A 1 88 ? 2.473 -10.926 -12.257 1.00 93.00 88 ALA A CA 1
ATOM 685 C C . ALA A 1 88 ? 3.746 -10.458 -11.532 1.00 93.00 88 ALA A C 1
ATOM 687 O O . ALA A 1 88 ? 4.612 -11.278 -11.247 1.00 93.00 88 ALA A O 1
ATOM 688 N N . PHE A 1 89 ? 3.874 -9.175 -11.177 1.00 93.19 89 PHE A N 1
ATOM 689 C CA . PHE A 1 89 ? 5.002 -8.712 -10.369 1.00 93.19 89 PHE A CA 1
ATOM 690 C C . PHE A 1 89 ? 4.956 -9.338 -8.974 1.00 93.19 89 PHE A C 1
ATOM 692 O O . PHE A 1 89 ? 5.994 -9.754 -8.462 1.00 93.19 89 PHE A O 1
ATOM 699 N N . MET A 1 90 ? 3.773 -9.419 -8.361 1.00 93.62 90 MET A N 1
ATOM 700 C CA . MET A 1 90 ? 3.614 -10.056 -7.058 1.00 93.62 90 MET A CA 1
ATOM 701 C C . MET A 1 90 ? 4.053 -11.529 -7.088 1.00 93.62 90 MET A C 1
ATOM 703 O O . MET A 1 90 ? 4.788 -11.967 -6.202 1.00 93.62 90 MET A O 1
ATOM 707 N N . ASP A 1 91 ? 3.670 -12.254 -8.139 1.00 91.88 91 ASP A N 1
ATOM 708 C CA . ASP A 1 91 ? 3.910 -13.694 -8.278 1.00 91.88 91 ASP A CA 1
ATOM 709 C C . ASP A 1 91 ? 5.352 -14.031 -8.699 1.00 91.88 91 ASP A C 1
ATOM 711 O O . ASP A 1 91 ? 5.938 -15.005 -8.224 1.00 91.88 91 ASP A O 1
ATOM 715 N N . LEU A 1 92 ? 5.950 -13.226 -9.584 1.00 90.19 92 LEU A N 1
ATOM 716 C CA . LEU A 1 92 ? 7.269 -13.495 -10.174 1.00 90.19 92 LEU A CA 1
ATOM 717 C C . LEU A 1 92 ? 8.443 -13.018 -9.314 1.00 90.19 92 LEU A C 1
ATOM 719 O O . LEU A 1 92 ? 9.590 -13.351 -9.616 1.00 90.19 92 LEU A O 1
ATOM 723 N N . ASN A 1 93 ? 8.183 -12.263 -8.242 1.00 90.44 93 ASN A N 1
ATOM 724 C CA . ASN A 1 93 ? 9.221 -11.689 -7.384 1.00 90.44 93 ASN A CA 1
ATOM 725 C C . ASN A 1 93 ? 9.142 -12.233 -5.943 1.00 90.44 93 ASN A C 1
ATOM 727 O O . ASN A 1 93 ? 8.872 -11.472 -5.008 1.00 90.44 93 ASN A O 1
ATOM 731 N N . PRO A 1 94 ? 9.409 -13.543 -5.734 1.00 92.50 94 PRO A N 1
ATOM 732 C CA . PRO A 1 94 ? 9.323 -14.202 -4.429 1.00 92.50 94 PRO A CA 1
ATOM 733 C C . PRO A 1 94 ? 10.536 -13.932 -3.524 1.00 92.50 94 PRO A C 1
ATOM 735 O O . PRO A 1 94 ? 10.619 -14.472 -2.424 1.00 92.50 94 PRO A O 1
ATOM 738 N N . ASP A 1 95 ? 11.503 -13.140 -3.989 1.00 90.00 95 ASP A N 1
ATOM 739 C CA . ASP A 1 95 ? 12.714 -12.832 -3.238 1.00 90.00 95 ASP A CA 1
ATOM 740 C C . ASP A 1 95 ? 12.368 -12.075 -1.947 1.00 90.00 95 ASP A C 1
ATOM 742 O O . ASP A 1 95 ? 11.597 -11.116 -1.963 1.00 90.00 95 ASP A O 1
ATOM 746 N N . THR A 1 96 ? 12.948 -12.521 -0.836 1.00 93.12 96 THR A N 1
ATOM 747 C CA . THR A 1 96 ? 12.806 -11.924 0.498 1.00 93.12 96 THR A CA 1
ATOM 748 C C . THR A 1 96 ? 14.113 -11.297 0.975 1.00 93.12 96 THR A C 1
ATOM 750 O O . THR A 1 96 ? 14.181 -10.802 2.092 1.00 93.12 96 THR A O 1
ATOM 753 N N . TYR A 1 97 ? 15.193 -11.324 0.196 1.00 90.50 97 TYR A N 1
ATOM 754 C CA . TYR A 1 97 ? 16.498 -10.812 0.606 1.00 90.50 97 TYR A CA 1
ATOM 755 C C . TYR A 1 97 ? 16.496 -9.283 0.692 1.00 90.50 97 TYR A C 1
ATOM 757 O O . TYR A 1 97 ? 16.891 -8.709 1.712 1.00 90.50 97 TYR A O 1
ATOM 765 N N . TRP A 1 98 ? 15.981 -8.629 -0.345 1.00 88.12 98 TRP A N 1
ATOM 766 C CA . TRP A 1 98 ? 16.080 -7.184 -0.511 1.00 88.12 98 TRP A CA 1
ATOM 767 C C . TRP A 1 98 ? 15.166 -6.405 0.443 1.00 88.12 98 TRP A C 1
ATOM 769 O O . TRP A 1 98 ? 14.123 -6.906 0.867 1.00 88.12 98 TRP A O 1
ATOM 779 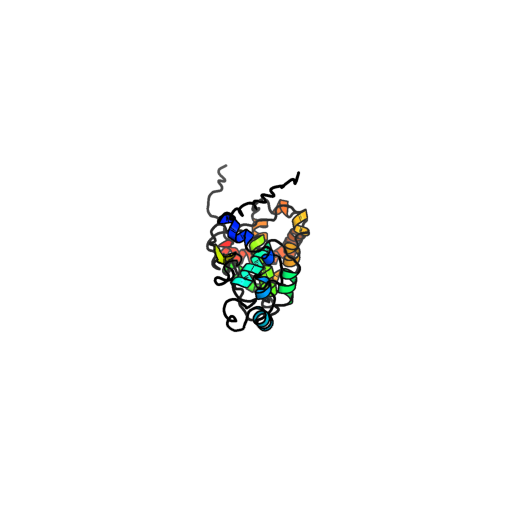N N . PRO A 1 99 ? 15.578 -5.196 0.861 1.00 89.88 99 PRO A N 1
ATOM 780 C CA . PRO A 1 99 ? 14.716 -4.303 1.619 1.00 89.88 99 PRO A CA 1
ATOM 781 C C . PRO A 1 99 ? 13.638 -3.691 0.720 1.00 89.88 99 PRO A C 1
ATOM 783 O O . PRO A 1 99 ? 13.842 -3.496 -0.475 1.00 89.88 99 PRO A O 1
ATOM 786 N N . ASN A 1 100 ? 12.519 -3.299 1.323 1.00 93.31 100 ASN A N 1
ATOM 787 C CA . ASN A 1 100 ? 11.501 -2.523 0.634 1.00 93.31 100 ASN A CA 1
ATOM 788 C C . ASN A 1 100 ? 11.993 -1.084 0.391 1.00 93.31 100 ASN A C 1
ATOM 790 O O . ASN A 1 100 ? 12.086 -0.280 1.321 1.00 93.31 100 ASN A O 1
ATOM 794 N N . MET A 1 101 ? 12.304 -0.765 -0.865 1.00 91.69 101 MET A N 1
ATOM 795 C CA . MET A 1 101 ? 12.895 0.515 -1.270 1.00 91.69 101 MET A CA 1
ATOM 796 C C . MET A 1 101 ? 11.869 1.616 -1.577 1.00 91.69 101 MET A C 1
ATOM 798 O O . MET A 1 101 ? 12.265 2.756 -1.806 1.00 91.69 101 MET A O 1
ATOM 802 N N . ALA A 1 102 ? 10.568 1.303 -1.578 1.00 94.19 102 ALA A N 1
ATOM 803 C CA . ALA A 1 102 ? 9.486 2.265 -1.833 1.00 94.19 102 ALA A CA 1
ATOM 804 C C . ALA A 1 102 ? 8.591 2.499 -0.602 1.00 94.19 102 ALA A C 1
ATOM 806 O O . ALA A 1 102 ? 7.439 2.922 -0.717 1.00 94.19 102 ALA A O 1
ATOM 807 N N . VAL A 1 103 ? 9.116 2.226 0.595 1.00 95.19 103 VAL A N 1
ATOM 808 C CA . VAL A 1 103 ? 8.422 2.517 1.852 1.00 95.19 103 VAL A CA 1
ATOM 809 C C . VAL A 1 103 ? 8.320 4.027 2.056 1.00 95.19 103 VAL A C 1
ATOM 811 O O . VAL A 1 103 ? 9.332 4.701 2.210 1.00 95.19 103 VAL A O 1
ATOM 814 N N . VAL A 1 104 ? 7.089 4.537 2.131 1.00 95.12 104 VAL A N 1
ATOM 815 C CA . VAL A 1 104 ? 6.813 5.947 2.460 1.00 95.12 104 VAL A CA 1
ATOM 816 C C . VAL A 1 104 ? 7.059 6.245 3.943 1.00 95.12 104 VAL A C 1
ATOM 818 O O . VAL A 1 104 ? 7.637 7.268 4.278 1.00 95.12 104 VAL A O 1
ATOM 821 N N . ASP A 1 105 ? 6.644 5.340 4.830 1.00 95.50 105 ASP A N 1
ATOM 822 C CA . ASP A 1 105 ? 6.763 5.483 6.284 1.00 95.50 105 ASP A CA 1
ATOM 823 C C . ASP A 1 105 ? 7.476 4.268 6.876 1.00 95.50 105 ASP A C 1
ATOM 825 O O . ASP A 1 105 ? 6.882 3.191 7.027 1.00 95.50 105 ASP A O 1
ATOM 829 N N . SER A 1 106 ? 8.775 4.425 7.145 1.00 95.12 106 SER A N 1
ATOM 830 C CA . SER A 1 106 ? 9.620 3.356 7.670 1.00 95.12 106 SER A CA 1
ATOM 831 C C . SER A 1 106 ? 9.247 2.961 9.086 1.00 95.12 106 SER A C 1
ATOM 833 O O . SER A 1 106 ? 9.394 1.792 9.433 1.00 95.12 106 SER A O 1
ATOM 835 N N . ASP A 1 107 ? 8.761 3.898 9.895 1.00 95.56 107 ASP A N 1
ATOM 836 C CA . ASP A 1 107 ? 8.443 3.642 11.298 1.00 95.56 107 ASP A CA 1
ATOM 837 C C . ASP A 1 107 ? 7.149 2.839 11.407 1.00 95.56 107 ASP A C 1
ATOM 839 O O . ASP A 1 107 ? 7.115 1.827 12.112 1.00 95.56 107 ASP A O 1
ATOM 843 N N . ALA A 1 108 ? 6.123 3.204 10.628 1.00 96.00 108 ALA A N 1
ATOM 844 C CA . ALA A 1 108 ? 4.899 2.414 10.506 1.00 96.00 108 ALA A CA 1
ATOM 845 C C . ALA A 1 108 ? 5.200 1.006 9.975 1.00 96.00 108 ALA A C 1
ATOM 847 O O . ALA A 1 108 ? 4.773 0.013 10.568 1.00 96.00 108 ALA A O 1
ATOM 848 N N . TYR A 1 109 ? 5.997 0.914 8.904 1.00 96.25 109 TYR A N 1
ATOM 849 C CA . TYR A 1 109 ? 6.405 -0.362 8.313 1.00 96.25 109 TYR A CA 1
ATOM 850 C C . TYR A 1 109 ? 7.154 -1.241 9.321 1.00 96.25 109 TYR A C 1
ATOM 852 O O . TYR A 1 109 ? 6.813 -2.408 9.496 1.00 96.25 109 TYR A O 1
ATOM 860 N N . ASN A 1 110 ? 8.140 -0.679 10.031 1.00 95.25 110 ASN A N 1
ATOM 861 C CA . ASN A 1 110 ? 8.924 -1.389 11.042 1.00 95.25 110 ASN A CA 1
ATOM 862 C C . ASN A 1 110 ? 8.077 -1.822 12.245 1.00 95.25 110 ASN A C 1
ATOM 864 O O . ASN A 1 110 ? 8.294 -2.913 12.768 1.00 95.25 110 ASN A O 1
ATOM 868 N N . ASN A 1 111 ? 7.096 -1.017 12.657 1.00 94.94 111 ASN A N 1
ATOM 869 C CA . ASN A 1 111 ? 6.146 -1.399 13.700 1.00 94.94 111 ASN A CA 1
ATOM 870 C C . ASN A 1 111 ? 5.253 -2.572 13.248 1.00 94.94 111 ASN A C 1
ATOM 872 O O . ASN A 1 111 ? 5.011 -3.497 14.023 1.00 94.94 111 ASN A O 1
ATOM 876 N N . GLY A 1 112 ? 4.839 -2.586 11.975 1.00 94.62 112 GLY A N 1
ATOM 877 C CA . GLY A 1 112 ? 4.132 -3.704 11.337 1.00 94.62 112 GLY A CA 1
ATOM 878 C C . GLY A 1 112 ? 4.897 -5.030 11.379 1.00 94.62 112 GLY A C 1
ATOM 879 O O . GLY A 1 112 ? 4.285 -6.078 11.579 1.00 94.62 112 GLY A O 1
ATOM 880 N N . LYS A 1 113 ? 6.236 -4.992 11.291 1.00 93.56 113 LYS A N 1
ATOM 881 C CA . LYS A 1 113 ? 7.091 -6.197 11.269 1.00 93.56 113 LYS A CA 1
ATOM 882 C C . LYS A 1 113 ? 6.920 -7.114 12.468 1.00 93.56 113 LYS A C 1
ATOM 884 O O . LYS A 1 113 ? 7.109 -8.317 12.331 1.00 93.56 113 LYS A O 1
ATOM 889 N N . GLY A 1 114 ? 6.555 -6.567 13.628 1.00 91.44 114 GLY A N 1
ATOM 890 C CA . GLY A 1 114 ? 6.309 -7.363 14.834 1.00 91.44 114 GLY A CA 1
ATOM 891 C C . GLY A 1 114 ? 5.166 -8.374 14.685 1.00 91.44 114 GLY A C 1
ATOM 892 O O . GLY A 1 114 ? 5.066 -9.294 15.488 1.00 91.44 114 GLY A O 1
ATOM 893 N N . TYR A 1 115 ? 4.332 -8.219 13.654 1.00 91.94 115 TYR A N 1
ATOM 894 C CA . TYR A 1 115 ? 3.177 -9.065 13.361 1.00 91.94 115 TYR A CA 1
ATOM 895 C C . TYR A 1 115 ? 3.416 -9.987 12.159 1.00 91.94 115 TYR A C 1
ATOM 897 O O . TYR A 1 115 ? 2.493 -10.652 11.691 1.00 91.94 115 TYR A O 1
ATOM 905 N N . TRP A 1 116 ? 4.638 -10.021 11.624 1.00 91.88 116 TRP A N 1
ATOM 906 C CA . TRP A 1 116 ? 4.988 -10.885 10.506 1.00 91.88 116 TRP A CA 1
ATOM 907 C C . TRP A 1 116 ? 5.517 -12.223 10.999 1.00 91.88 116 TRP A C 1
ATOM 909 O O . TRP A 1 116 ? 6.512 -12.285 11.715 1.00 91.88 116 TRP A O 1
ATOM 919 N N . ASN A 1 117 ? 4.901 -13.305 10.529 1.00 89.31 117 ASN A N 1
ATOM 920 C CA . ASN A 1 117 ? 5.428 -14.654 10.747 1.00 89.31 117 ASN A CA 1
ATOM 921 C C . ASN A 1 117 ? 6.570 -14.993 9.776 1.00 89.31 117 ASN A C 1
ATOM 923 O O . ASN A 1 117 ? 7.430 -15.814 10.084 1.00 89.31 117 ASN A O 1
ATOM 927 N N . VAL A 1 118 ? 6.569 -14.374 8.593 1.00 90.25 118 VAL A N 1
ATOM 928 C CA . VAL A 1 118 ? 7.565 -14.565 7.533 1.00 90.25 118 VAL A CA 1
ATOM 929 C C . VAL A 1 118 ? 7.876 -13.204 6.924 1.00 90.25 118 VAL A C 1
ATOM 931 O O . VAL A 1 118 ? 6.986 -12.360 6.803 1.00 90.25 118 VAL A O 1
ATOM 934 N N . LYS A 1 119 ? 9.140 -12.980 6.549 1.00 93.38 119 LYS A N 1
ATOM 935 C CA . LYS A 1 119 ? 9.544 -11.760 5.845 1.00 93.38 119 LYS A CA 1
ATOM 936 C C . LYS A 1 119 ? 8.795 -11.667 4.501 1.00 93.38 119 LYS A C 1
ATOM 938 O O . LYS A 1 119 ? 8.806 -12.657 3.770 1.00 93.38 119 LYS A O 1
ATOM 943 N N . PRO A 1 120 ? 8.183 -10.515 4.164 1.00 95.44 120 PRO A N 1
ATOM 944 C CA . PRO A 1 120 ? 7.520 -10.323 2.886 1.00 95.44 120 PRO A CA 1
ATOM 945 C C . PRO A 1 120 ? 8.468 -10.555 1.718 1.00 95.44 120 PRO A C 1
ATOM 947 O O . PRO A 1 120 ? 9.655 -10.218 1.780 1.00 95.44 120 PRO A O 1
ATOM 950 N N . THR A 1 121 ? 7.924 -11.116 0.646 1.00 95.88 121 THR A N 1
ATOM 951 C CA . THR A 1 121 ? 8.577 -11.068 -0.657 1.00 95.88 121 THR A CA 1
ATOM 952 C C . THR A 1 121 ? 8.490 -9.659 -1.229 1.00 95.88 121 THR A C 1
ATOM 954 O O . THR A 1 121 ? 7.676 -8.832 -0.818 1.00 95.88 121 THR A O 1
ATOM 957 N N . VAL A 1 122 ? 9.275 -9.398 -2.257 1.00 94.62 122 VAL A N 1
ATOM 958 C CA . VAL A 1 122 ? 9.275 -8.106 -2.950 1.00 94.62 122 VAL A CA 1
ATOM 959 C C . VAL A 1 122 ? 7.964 -7.864 -3.688 1.00 94.62 122 VAL A C 1
ATOM 961 O O . VAL A 1 122 ? 7.460 -6.742 -3.731 1.00 94.62 122 VAL A O 1
ATOM 964 N N . GLY A 1 123 ? 7.352 -8.936 -4.186 1.00 94.88 123 GLY A N 1
ATOM 965 C CA . GLY A 1 123 ? 5.981 -8.908 -4.673 1.00 94.88 123 GLY A CA 1
ATOM 966 C C . GLY A 1 123 ? 4.955 -8.522 -3.598 1.00 94.88 123 GLY A C 1
ATOM 967 O O . GLY A 1 123 ? 4.046 -7.733 -3.851 1.00 94.88 123 GLY A O 1
ATOM 968 N N . GLN A 1 124 ? 5.109 -9.022 -2.373 1.00 96.81 124 GLN A N 1
ATOM 969 C CA . GLN A 1 124 ? 4.243 -8.665 -1.244 1.00 96.81 124 GLN A CA 1
ATOM 970 C C . GLN A 1 124 ? 4.487 -7.229 -0.750 1.00 96.81 124 GLN A C 1
ATOM 972 O O . GLN A 1 124 ? 3.543 -6.525 -0.388 1.00 96.81 124 GLN A O 1
ATOM 977 N N . ASP A 1 125 ? 5.731 -6.755 -0.798 1.00 96.94 125 ASP A N 1
ATOM 978 C CA . ASP A 1 125 ? 6.063 -5.354 -0.535 1.00 96.94 125 ASP A CA 1
ATOM 979 C C . ASP A 1 125 ? 5.413 -4.407 -1.557 1.00 96.94 125 ASP A C 1
ATOM 981 O O . ASP A 1 125 ? 4.959 -3.324 -1.175 1.00 96.94 125 ASP A O 1
ATOM 985 N N . LEU A 1 126 ? 5.284 -4.817 -2.829 1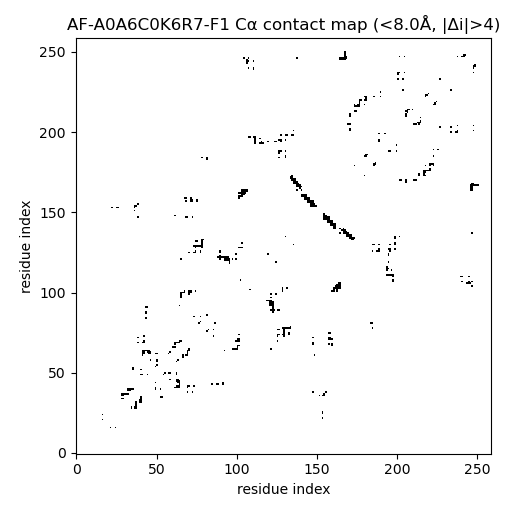.00 97.12 126 LEU A N 1
ATOM 986 C CA . LEU A 1 126 ? 4.503 -4.072 -3.823 1.00 97.12 126 LEU A CA 1
ATOM 987 C C . LEU A 1 126 ? 3.043 -3.927 -3.383 1.00 97.12 126 LEU A C 1
ATOM 989 O O . LEU A 1 126 ? 2.517 -2.812 -3.427 1.00 97.12 126 LEU A O 1
ATOM 993 N N . LEU A 1 127 ? 2.396 -5.013 -2.942 1.00 97.94 127 LEU A N 1
ATOM 994 C CA . LEU A 1 127 ? 1.025 -4.954 -2.425 1.00 97.94 127 LEU A CA 1
ATOM 995 C C . LEU A 1 127 ? 0.926 -3.935 -1.287 1.00 97.94 127 LEU A C 1
ATOM 997 O O . LEU A 1 127 ? 0.133 -2.996 -1.381 1.00 97.94 127 LEU A O 1
ATOM 1001 N N . ARG A 1 128 ? 1.777 -4.059 -0.258 1.00 97.62 128 ARG A N 1
ATOM 1002 C CA . ARG A 1 128 ? 1.786 -3.133 0.887 1.00 97.62 128 ARG A CA 1
ATOM 1003 C C . ARG A 1 128 ? 1.958 -1.684 0.442 1.00 97.62 128 ARG A C 1
ATOM 1005 O O . ARG A 1 128 ? 1.217 -0.814 0.892 1.00 97.62 128 ARG A O 1
ATOM 1012 N N . ASN A 1 129 ? 2.928 -1.404 -0.423 1.00 97.88 129 ASN A N 1
ATOM 1013 C CA . ASN A 1 129 ? 3.203 -0.037 -0.863 1.00 97.88 129 ASN A CA 1
ATOM 1014 C C . ASN A 1 129 ? 2.051 0.530 -1.697 1.00 97.88 129 ASN A C 1
ATOM 1016 O O . ASN A 1 129 ? 1.695 1.695 -1.537 1.00 97.88 129 ASN A O 1
ATOM 1020 N N . SER A 1 130 ? 1.433 -0.300 -2.538 1.00 98.00 130 SER A N 1
ATOM 1021 C CA . SER A 1 130 ? 0.285 0.093 -3.357 1.00 98.00 130 SER A CA 1
ATOM 1022 C C . SER A 1 130 ? -0.908 0.472 -2.485 1.00 98.00 130 SER A C 1
ATOM 1024 O O . SER A 1 130 ? -1.494 1.538 -2.671 1.00 98.00 130 SER A O 1
ATOM 1026 N N . VAL A 1 131 ? -1.238 -0.347 -1.480 1.00 97.88 131 VAL A N 1
ATOM 1027 C CA . VAL A 1 131 ? -2.349 -0.034 -0.567 1.00 97.88 131 VAL A CA 1
ATOM 1028 C C . VAL A 1 131 ? -2.030 1.147 0.350 1.00 97.88 131 VAL A C 1
ATOM 1030 O O . VAL A 1 131 ? -2.924 1.941 0.632 1.00 97.88 131 VAL A O 1
ATOM 1033 N N . TYR A 1 132 ? -0.764 1.331 0.747 1.00 97.75 132 TYR A N 1
ATOM 1034 C CA . TYR A 1 132 ? -0.335 2.519 1.490 1.00 97.75 132 TYR A CA 1
ATOM 1035 C C . TYR A 1 132 ? -0.585 3.788 0.666 1.00 97.75 132 TYR A C 1
ATOM 1037 O O . TYR A 1 132 ? -1.271 4.691 1.132 1.00 97.75 132 TYR A O 1
ATOM 1045 N N . LEU A 1 133 ? -0.096 3.844 -0.578 1.00 96.62 133 LEU A N 1
ATOM 1046 C CA . LEU A 1 133 ? -0.295 5.001 -1.461 1.00 96.62 133 LEU A CA 1
ATOM 1047 C C . LEU A 1 133 ? -1.773 5.251 -1.776 1.00 96.62 133 LEU A C 1
ATOM 1049 O O . LEU A 1 133 ? -2.194 6.400 -1.918 1.00 96.62 133 LEU A O 1
ATOM 1053 N N . LYS A 1 134 ? -2.566 4.181 -1.878 1.00 96.75 134 LYS A N 1
ATOM 1054 C CA . LYS A 1 134 ? -3.994 4.289 -2.160 1.00 96.75 134 LYS A CA 1
ATOM 1055 C C . LYS A 1 134 ? -4.770 4.851 -0.975 1.00 96.75 134 LYS A C 1
ATOM 1057 O O . LYS A 1 134 ? -5.550 5.779 -1.167 1.00 96.75 134 LYS A O 1
ATOM 1062 N N . PHE A 1 135 ? -4.564 4.322 0.229 1.00 97.00 135 PHE A N 1
ATOM 1063 C CA . PHE A 1 135 ? -5.446 4.597 1.368 1.00 97.00 135 PHE A CA 1
ATOM 1064 C C . PHE A 1 135 ? -4.879 5.570 2.397 1.00 97.00 135 PHE A C 1
ATOM 1066 O O . PHE A 1 135 ? -5.653 6.095 3.194 1.00 97.00 135 PHE A O 1
ATOM 1073 N N . ILE A 1 136 ? -3.571 5.840 2.396 1.00 96.56 136 ILE A N 1
ATOM 1074 C CA . ILE A 1 136 ? -2.918 6.667 3.415 1.00 96.56 136 ILE A CA 1
ATOM 1075 C C . ILE A 1 136 ? -2.363 7.949 2.788 1.00 96.56 136 ILE A C 1
ATOM 1077 O O . ILE A 1 136 ? -1.415 7.934 2.005 1.00 96.56 136 ILE A O 1
ATOM 1081 N N . ALA A 1 137 ? -2.941 9.084 3.174 1.00 94.19 137 ALA A N 1
ATOM 1082 C CA . ALA A 1 137 ? -2.445 10.412 2.841 1.00 94.19 137 ALA A CA 1
ATOM 1083 C C . ALA A 1 137 ? -1.486 10.911 3.925 1.00 94.19 137 ALA A C 1
ATOM 1085 O O . ALA A 1 137 ? -1.784 10.814 5.114 1.00 94.19 137 ALA A O 1
ATOM 1086 N N . VAL A 1 138 ? -0.368 11.519 3.528 1.00 92.75 138 VAL A N 1
ATOM 1087 C CA . VAL A 1 138 ? 0.604 12.120 4.457 1.00 92.75 138 VAL A CA 1
ATOM 1088 C C . VAL A 1 138 ? 0.901 13.558 4.006 1.00 92.75 138 VAL A C 1
ATOM 1090 O O . VAL A 1 138 ? 1.859 13.780 3.267 1.00 92.75 138 VAL A O 1
ATOM 1093 N N . PRO A 1 139 ? 0.080 14.557 4.394 1.00 87.31 139 PRO A N 1
ATOM 1094 C CA . PRO A 1 139 ? 0.111 15.899 3.793 1.00 87.31 139 PRO A CA 1
ATOM 1095 C C . PRO A 1 139 ? 1.443 16.653 3.915 1.00 87.31 139 PRO A C 1
ATOM 1097 O O . PRO A 1 139 ? 1.754 17.493 3.078 1.00 87.31 139 PRO A O 1
ATOM 1100 N N . GLY A 1 140 ? 2.240 16.365 4.947 1.00 83.81 140 GLY A N 1
ATOM 1101 C CA . GLY A 1 140 ? 3.564 16.970 5.136 1.00 83.81 140 GLY A CA 1
ATOM 1102 C C . GLY A 1 140 ? 4.719 16.178 4.517 1.00 83.81 140 GLY A C 1
ATOM 1103 O O . GLY A 1 140 ? 5.875 16.572 4.690 1.00 83.81 140 GLY A O 1
ATOM 1104 N N . GLN A 1 141 ? 4.442 15.069 3.823 1.00 89.56 141 GLN A N 1
ATOM 1105 C CA . GLN A 1 141 ? 5.489 14.248 3.232 1.00 89.56 141 GLN A CA 1
ATOM 1106 C C . GLN A 1 141 ? 6.011 14.866 1.943 1.00 89.56 141 GLN A C 1
ATOM 1108 O O . GLN A 1 141 ? 5.278 15.054 0.973 1.00 89.56 141 GLN A O 1
ATOM 1113 N N . LYS A 1 142 ? 7.316 15.144 1.914 1.00 86.88 142 LYS A N 1
ATOM 1114 C CA . LYS A 1 142 ? 7.983 15.580 0.688 1.00 86.88 142 LYS A CA 1
ATOM 1115 C C . LYS A 1 142 ? 8.121 14.394 -0.260 1.00 86.88 142 LYS A C 1
ATOM 1117 O O . LYS A 1 142 ? 8.712 13.373 0.095 1.00 86.88 142 LYS A O 1
ATOM 1122 N N . ALA A 1 143 ? 7.602 14.570 -1.466 1.00 90.44 143 ALA A N 1
ATOM 1123 C CA . ALA A 1 143 ? 7.799 13.657 -2.574 1.00 90.44 143 ALA A CA 1
ATOM 1124 C C . ALA A 1 143 ? 8.729 14.298 -3.610 1.00 90.44 143 ALA A C 1
ATOM 1126 O O . ALA A 1 143 ? 8.598 15.482 -3.926 1.00 90.44 143 ALA A O 1
ATOM 1127 N N . SER A 1 144 ? 9.668 13.514 -4.126 1.00 92.62 144 SER A N 1
ATOM 1128 C CA . SER A 1 144 ? 10.486 13.866 -5.280 1.00 92.62 144 SER A CA 1
ATOM 1129 C C . SER A 1 144 ? 9.845 13.283 -6.533 1.00 92.62 144 SER A C 1
ATOM 1131 O O . SER A 1 144 ? 9.439 12.122 -6.538 1.00 92.62 144 SER A O 1
ATOM 1133 N N . VAL A 1 145 ? 9.748 14.085 -7.590 1.00 93.69 145 VAL A N 1
ATOM 1134 C CA . VAL A 1 145 ? 9.249 13.641 -8.894 1.00 93.69 145 VAL A CA 1
ATOM 1135 C C . VAL A 1 145 ? 10.431 13.622 -9.851 1.00 93.69 145 VAL A C 1
ATOM 1137 O O . VAL A 1 145 ? 10.975 14.672 -10.189 1.00 93.69 145 VAL A O 1
ATOM 1140 N N . THR A 1 146 ? 10.855 12.430 -10.263 1.00 90.06 146 THR A N 1
ATOM 1141 C CA . THR A 1 146 ? 12.056 12.219 -11.087 1.00 90.06 146 THR A CA 1
ATOM 1142 C C . THR A 1 146 ? 11.728 11.363 -12.305 1.00 90.06 146 THR A C 1
ATOM 1144 O O . THR A 1 146 ? 10.784 10.576 -12.243 1.00 90.06 146 THR A O 1
ATOM 1147 N N . PRO A 1 147 ? 12.471 11.474 -13.420 1.00 89.62 147 PRO A N 1
ATOM 1148 C CA . PRO A 1 147 ? 12.344 10.496 -14.496 1.00 89.62 147 PRO A CA 1
ATOM 1149 C C . PRO A 1 147 ? 12.704 9.099 -13.969 1.00 89.62 147 PRO A C 1
ATOM 1151 O O . PRO A 1 147 ? 13.606 8.969 -13.139 1.00 89.62 147 PRO A O 1
ATOM 1154 N N . PHE A 1 148 ? 12.002 8.063 -14.435 1.00 87.00 148 PHE A N 1
ATOM 1155 C CA . PHE A 1 148 ? 12.308 6.670 -14.089 1.00 87.00 148 PHE A CA 1
ATOM 1156 C C . PHE A 1 148 ? 13.733 6.283 -14.522 1.00 87.00 148 PHE A C 1
ATOM 1158 O O . PHE A 1 148 ? 14.466 5.654 -13.762 1.00 87.00 148 PHE A O 1
ATOM 1165 N N . ASP A 1 149 ? 14.128 6.727 -15.715 1.00 83.19 149 ASP A N 1
ATOM 1166 C CA . ASP A 1 149 ? 15.470 6.628 -16.286 1.00 83.19 149 ASP A CA 1
ATOM 1167 C C . ASP A 1 149 ? 15.885 8.007 -16.814 1.00 83.19 149 ASP A C 1
ATOM 1169 O O . ASP A 1 149 ? 15.290 8.534 -17.754 1.00 83.19 149 ASP A O 1
ATOM 1173 N N . SER A 1 150 ? 16.912 8.602 -16.208 1.00 82.75 150 SER A N 1
ATOM 1174 C CA . SER A 1 150 ? 17.415 9.926 -16.582 1.00 82.75 150 SER A CA 1
ATOM 1175 C C . SER A 1 150 ? 18.130 9.965 -17.936 1.00 82.75 150 SER A C 1
ATOM 1177 O O . SER A 1 150 ? 18.350 11.052 -18.465 1.00 82.75 150 SER A O 1
ATOM 1179 N N . ASN A 1 151 ? 18.510 8.812 -18.493 1.00 79.88 151 ASN A N 1
ATOM 1180 C CA . ASN A 1 151 ? 19.182 8.721 -19.792 1.00 79.88 151 ASN A CA 1
ATOM 1181 C C . ASN A 1 151 ? 18.190 8.606 -20.958 1.00 79.88 151 ASN A C 1
ATOM 1183 O O . ASN A 1 151 ? 18.582 8.714 -22.120 1.00 79.88 151 ASN A O 1
ATOM 1187 N N . VAL A 1 152 ? 16.904 8.404 -20.661 1.00 77.00 152 VAL A N 1
ATOM 1188 C CA . VAL A 1 152 ? 15.840 8.254 -21.653 1.00 77.00 152 VAL A CA 1
ATOM 1189 C C . VAL A 1 152 ? 14.983 9.517 -21.640 1.00 77.00 152 VAL A C 1
ATOM 1191 O O . VAL A 1 152 ? 14.230 9.774 -20.705 1.00 77.00 152 VAL A O 1
ATOM 1194 N N . ALA A 1 153 ? 15.086 10.324 -22.700 1.00 77.12 153 ALA A N 1
ATOM 1195 C CA . ALA A 1 153 ? 14.455 11.649 -22.779 1.00 77.12 153 ALA A CA 1
ATOM 1196 C C . ALA A 1 153 ? 12.924 11.639 -22.580 1.00 77.12 153 ALA A C 1
ATOM 1198 O O . ALA A 1 153 ? 12.342 12.645 -22.186 1.00 77.12 153 ALA A O 1
ATOM 1199 N N . ASN A 1 154 ? 12.270 10.511 -22.859 1.00 75.56 154 ASN A N 1
ATOM 1200 C CA . ASN A 1 154 ? 10.830 10.302 -22.716 1.00 75.56 154 ASN A CA 1
ATOM 1201 C C . ASN A 1 154 ? 10.473 9.321 -21.586 1.00 75.56 154 ASN A C 1
ATOM 1203 O O . ASN A 1 154 ? 9.388 8.736 -21.604 1.00 75.56 154 ASN A O 1
ATOM 1207 N N . SER A 1 155 ? 11.377 9.118 -20.627 1.00 80.94 155 SER A N 1
ATOM 1208 C CA . SER A 1 155 ? 11.114 8.265 -19.474 1.00 80.94 155 SER A CA 1
ATOM 1209 C C . SER A 1 155 ? 9.955 8.830 -18.648 1.00 80.94 155 SER A C 1
ATOM 1211 O O . SER A 1 155 ? 9.915 10.042 -18.405 1.00 80.94 155 SER A O 1
ATOM 1213 N N . PRO A 1 156 ? 8.985 8.006 -18.218 1.00 85.75 156 PRO A N 1
ATOM 1214 C CA . PRO A 1 156 ? 7.889 8.503 -17.403 1.00 85.75 156 PRO A CA 1
ATOM 1215 C C . PRO A 1 156 ? 8.405 9.006 -16.055 1.00 85.75 156 PRO A C 1
ATOM 1217 O O . PRO A 1 156 ? 9.352 8.466 -15.482 1.00 85.75 156 PRO A O 1
ATOM 1220 N N . MET A 1 157 ? 7.740 10.031 -15.530 1.00 89.56 157 MET A N 1
ATOM 1221 C CA . MET A 1 157 ? 8.030 10.530 -14.192 1.00 89.56 157 MET A CA 1
ATOM 1222 C C . MET A 1 157 ? 7.493 9.556 -13.142 1.00 89.56 157 MET A C 1
ATOM 1224 O O . MET A 1 157 ? 6.366 9.067 -13.250 1.00 89.56 157 MET A O 1
ATOM 1228 N N . ILE A 1 158 ? 8.289 9.323 -12.107 1.00 91.19 158 ILE A N 1
ATOM 1229 C CA . ILE A 1 158 ? 7.933 8.549 -10.923 1.00 91.19 158 ILE A CA 1
ATOM 1230 C C . ILE A 1 158 ? 7.977 9.436 -9.689 1.00 91.19 158 ILE A C 1
ATOM 1232 O O . ILE A 1 158 ? 8.749 10.393 -9.615 1.00 91.19 158 ILE A O 1
ATOM 1236 N N . THR A 1 159 ? 7.141 9.096 -8.717 1.00 92.88 159 THR A N 1
ATOM 1237 C CA . THR A 1 159 ? 7.104 9.765 -7.422 1.00 92.88 159 THR A CA 1
ATOM 1238 C C . THR A 1 159 ? 7.834 8.900 -6.409 1.00 92.88 159 THR A C 1
ATOM 1240 O O . THR A 1 159 ? 7.429 7.766 -6.167 1.00 92.88 159 THR A O 1
ATOM 1243 N N . ILE A 1 160 ? 8.890 9.439 -5.810 1.00 92.00 160 ILE A N 1
ATOM 1244 C CA . ILE A 1 160 ? 9.646 8.804 -4.732 1.00 92.00 160 ILE A CA 1
ATOM 1245 C C . ILE A 1 160 ? 9.391 9.600 -3.459 1.00 92.00 160 ILE A C 1
ATOM 1247 O O . ILE A 1 160 ? 9.561 10.819 -3.425 1.00 92.00 160 ILE A O 1
ATOM 1251 N N . TYR A 1 161 ? 8.989 8.912 -2.401 1.00 91.88 161 TYR A N 1
ATOM 1252 C CA . TYR A 1 161 ? 8.795 9.522 -1.094 1.00 91.88 161 TYR A CA 1
ATOM 1253 C C . TYR A 1 161 ? 10.056 9.338 -0.259 1.00 91.88 161 TYR A C 1
ATOM 1255 O O . TYR A 1 161 ? 10.696 8.288 -0.318 1.00 91.88 161 TYR A O 1
ATOM 1263 N N . ASN A 1 162 ? 10.392 10.335 0.560 1.00 89.25 162 ASN A N 1
ATOM 1264 C CA . ASN A 1 162 ? 11.311 10.077 1.665 1.00 89.25 162 ASN A CA 1
ATOM 1265 C C . ASN A 1 162 ? 10.697 8.984 2.551 1.00 89.25 162 ASN A C 1
ATOM 1267 O O . ASN A 1 162 ? 9.481 8.948 2.713 1.00 89.25 162 ASN A O 1
ATOM 1271 N N . ASN A 1 163 ? 11.516 8.112 3.128 1.00 88.25 163 ASN A N 1
ATOM 1272 C CA . ASN A 1 163 ? 11.028 7.014 3.967 1.00 88.25 163 ASN A CA 1
ATOM 1273 C C . ASN A 1 163 ? 10.768 7.426 5.426 1.00 88.25 163 ASN A C 1
ATOM 1275 O O . ASN A 1 163 ? 10.382 6.592 6.237 1.00 88.25 163 ASN A O 1
ATOM 1279 N N . GLN A 1 164 ? 10.990 8.695 5.768 1.00 87.88 164 GLN A N 1
ATOM 1280 C CA . GLN A 1 164 ? 10.775 9.240 7.104 1.00 87.88 164 GLN A CA 1
ATOM 1281 C C . GLN A 1 164 ? 9.542 10.135 7.100 1.00 87.88 164 GLN A C 1
ATOM 1283 O O . GLN A 1 164 ? 9.518 11.150 6.398 1.00 87.88 164 GLN A O 1
ATOM 1288 N N . VAL A 1 165 ? 8.545 9.766 7.904 1.00 89.25 165 VAL A N 1
ATOM 1289 C CA . VAL A 1 165 ? 7.323 10.542 8.118 1.00 89.25 165 VAL A CA 1
ATOM 1290 C C . VAL A 1 165 ? 7.341 11.103 9.534 1.00 89.25 165 VAL A C 1
ATOM 1292 O O . VAL A 1 165 ? 7.239 10.367 10.507 1.00 89.25 165 VAL A O 1
ATOM 1295 N N . ASN A 1 166 ? 7.419 12.428 9.642 1.00 89.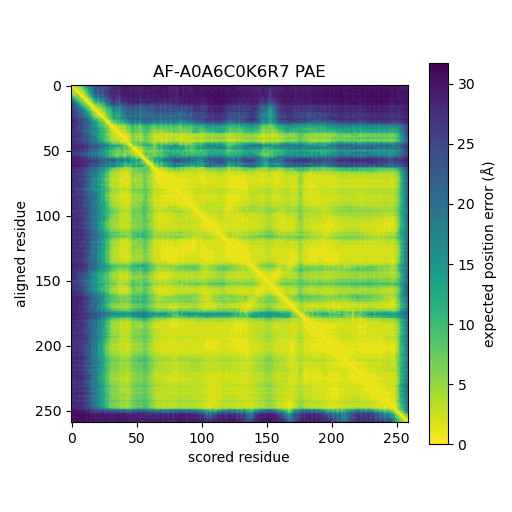06 166 ASN A N 1
ATOM 1296 C CA . ASN A 1 166 ? 7.410 13.148 10.924 1.00 89.06 166 ASN A CA 1
ATOM 1297 C C . ASN A 1 166 ? 6.095 13.907 11.164 1.00 89.06 166 ASN A C 1
ATOM 1299 O O . ASN A 1 166 ? 6.037 14.837 11.966 1.00 89.06 166 ASN A O 1
ATOM 1303 N N . VAL A 1 167 ? 5.049 13.555 10.418 1.00 89.62 167 VAL A N 1
ATOM 1304 C CA . VAL A 1 167 ? 3.747 14.227 10.431 1.00 89.62 167 VAL A CA 1
ATOM 1305 C C . VAL A 1 167 ? 2.627 13.202 10.492 1.00 89.62 167 VAL A C 1
ATOM 1307 O O . VAL A 1 167 ? 2.817 12.040 10.141 1.00 89.62 167 VAL A O 1
ATOM 1310 N N . TYR A 1 168 ? 1.443 13.643 10.901 1.00 91.75 168 TYR A N 1
ATOM 1311 C CA . TYR A 1 168 ? 0.255 12.798 10.941 1.00 91.75 168 TYR A CA 1
ATOM 1312 C C . TYR A 1 168 ? -0.176 12.375 9.534 1.00 91.75 168 TYR A C 1
ATOM 1314 O O . TYR A 1 168 ? -0.070 13.142 8.572 1.00 91.75 168 TYR A O 1
ATOM 1322 N N . SER A 1 169 ? -0.678 11.147 9.433 1.00 94.44 169 SER A N 1
ATOM 1323 C CA . SER A 1 169 ? -1.319 10.631 8.223 1.00 94.44 169 SER A CA 1
ATOM 1324 C C . SER A 1 169 ? -2.840 10.673 8.353 1.00 94.44 169 SER A C 1
ATOM 1326 O O . SER A 1 169 ? -3.347 10.845 9.459 1.00 94.44 169 SER A O 1
ATOM 1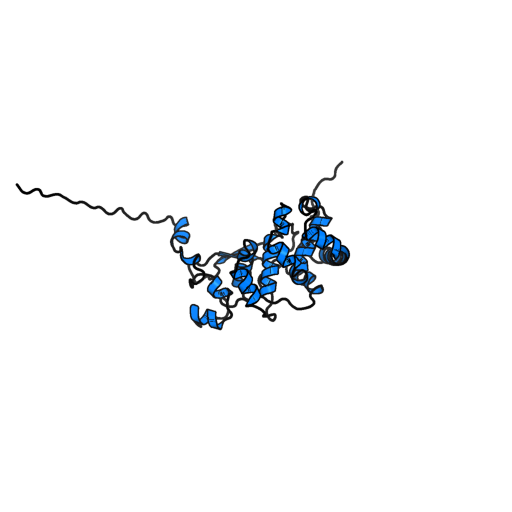328 N N . PHE A 1 170 ? -3.567 10.474 7.254 1.00 93.62 170 PHE A N 1
ATOM 1329 C CA . PHE A 1 170 ? -5.030 10.389 7.196 1.00 93.62 170 PHE A CA 1
ATOM 1330 C C . PHE A 1 170 ? -5.464 9.267 6.262 1.00 93.62 170 PHE A C 1
ATOM 1332 O O . PHE A 1 170 ? -4.748 8.921 5.323 1.00 93.62 170 PHE A O 1
ATOM 1339 N N . VAL A 1 171 ? -6.653 8.722 6.501 1.00 94.56 171 VAL A N 1
ATOM 1340 C CA . VAL A 1 171 ? -7.269 7.761 5.584 1.00 94.56 171 VAL A CA 1
ATOM 1341 C C . VAL A 1 171 ? -7.988 8.502 4.460 1.00 94.56 171 VAL A C 1
ATOM 1343 O O . VAL A 1 171 ? -8.728 9.454 4.711 1.00 94.56 171 VAL A O 1
ATOM 1346 N N . GLN A 1 172 ? -7.779 8.040 3.231 1.00 92.50 172 GLN A N 1
ATOM 1347 C CA . GLN A 1 172 ? -8.414 8.535 2.010 1.00 92.50 172 GLN A CA 1
ATOM 1348 C C . GLN A 1 172 ? -9.005 7.374 1.197 1.00 92.50 172 GLN A C 1
ATOM 1350 O O . GLN A 1 172 ? -8.672 6.213 1.435 1.00 92.50 172 GLN A O 1
ATOM 1355 N N . ASN A 1 173 ? -9.843 7.693 0.205 1.00 86.75 173 ASN A N 1
ATOM 1356 C CA . ASN A 1 173 ? -10.368 6.739 -0.781 1.00 86.75 173 ASN A CA 1
ATOM 1357 C C . ASN A 1 173 ? -11.169 5.562 -0.180 1.00 86.75 173 ASN A C 1
ATOM 1359 O O . ASN A 1 173 ? -11.167 4.465 -0.734 1.00 86.75 173 ASN A O 1
ATOM 1363 N N . LEU A 1 174 ? -11.872 5.791 0.936 1.00 86.25 174 LEU A N 1
ATOM 1364 C CA . LEU A 1 174 ? -12.813 4.846 1.562 1.00 86.25 174 LEU A CA 1
ATOM 1365 C C . LEU A 1 174 ? -14.191 5.499 1.751 1.00 86.25 174 LEU A C 1
ATOM 1367 O O . LEU A 1 174 ? -14.766 5.469 2.835 1.00 86.25 174 LEU A O 1
ATOM 1371 N N . ASP A 1 175 ? -14.706 6.143 0.703 1.00 76.88 175 ASP A N 1
ATOM 1372 C CA . ASP A 1 175 ? -15.902 6.993 0.795 1.00 76.88 175 ASP A CA 1
ATOM 1373 C C . ASP A 1 175 ? -17.218 6.288 0.430 1.00 76.88 175 ASP A C 1
ATOM 1375 O O . ASP A 1 175 ? -18.289 6.824 0.711 1.00 76.88 175 ASP A O 1
ATOM 1379 N N . ASN A 1 176 ? -17.168 5.091 -0.169 1.00 72.38 176 ASN A N 1
ATOM 1380 C CA . ASN A 1 176 ? -18.357 4.365 -0.625 1.00 72.38 176 ASN A CA 1
ATOM 1381 C C . ASN A 1 176 ? -18.334 2.878 -0.207 1.00 72.38 176 ASN A C 1
ATOM 1383 O O . ASN A 1 176 ? -17.570 2.111 -0.796 1.00 72.38 176 ASN A O 1
ATOM 1387 N N . PRO A 1 177 ? -19.211 2.432 0.716 1.00 66.88 177 PRO A N 1
ATOM 1388 C CA . PRO A 1 177 ? -19.202 1.064 1.240 1.00 66.88 177 PRO A CA 1
ATOM 1389 C C . PRO A 1 177 ? -19.302 -0.034 0.173 1.00 66.88 177 PRO A C 1
ATOM 1391 O O . PRO A 1 177 ? -18.613 -1.045 0.275 1.00 66.88 177 PRO A O 1
ATOM 1394 N N . LYS A 1 178 ? -20.106 0.163 -0.885 1.00 69.31 178 LYS A N 1
ATOM 1395 C CA . LYS A 1 178 ? -20.221 -0.833 -1.969 1.00 69.31 178 LYS A CA 1
ATOM 1396 C C . LYS A 1 178 ? -18.913 -0.986 -2.742 1.00 69.31 178 LYS A C 1
ATOM 1398 O O . LYS A 1 178 ? -18.555 -2.087 -3.132 1.00 69.31 178 LYS A O 1
ATOM 1403 N N . GLN A 1 179 ? -18.184 0.115 -2.911 1.00 82.81 179 GLN A N 1
ATOM 1404 C CA . GLN A 1 179 ? -16.886 0.095 -3.575 1.00 82.81 179 GLN A CA 1
ATOM 1405 C C . GLN A 1 179 ? -15.804 -0.516 -2.685 1.00 82.81 179 GLN A C 1
ATOM 1407 O O . GLN A 1 179 ? -14.873 -1.091 -3.223 1.00 82.81 179 GLN A O 1
ATOM 1412 N N . ILE A 1 180 ? -15.924 -0.454 -1.353 1.00 90.88 180 ILE A N 1
ATOM 1413 C CA . ILE A 1 180 ? -14.917 -1.006 -0.430 1.00 90.88 180 ILE A CA 1
ATOM 1414 C C . ILE A 1 180 ? -14.812 -2.528 -0.555 1.00 90.88 180 ILE A C 1
ATOM 1416 O O . ILE A 1 180 ? -13.705 -3.050 -0.663 1.00 90.88 180 ILE A O 1
ATOM 1420 N N . ASP A 1 181 ? -15.938 -3.243 -0.580 1.00 92.75 181 ASP A N 1
ATOM 1421 C CA . ASP A 1 181 ? -15.925 -4.711 -0.685 1.00 92.75 181 ASP A CA 1
ATOM 1422 C C . ASP A 1 181 ? -15.546 -5.212 -2.083 1.00 92.75 181 ASP A C 1
ATOM 1424 O O . ASP A 1 181 ? -15.043 -6.332 -2.232 1.00 92.75 181 ASP A O 1
ATOM 1428 N N . GLU A 1 182 ? -15.783 -4.389 -3.102 1.00 94.00 182 GLU A N 1
ATOM 1429 C CA . GLU A 1 182 ? -15.419 -4.646 -4.496 1.00 94.00 182 GLU A CA 1
ATOM 1430 C C . GLU A 1 182 ? -13.986 -4.191 -4.820 1.00 94.00 182 GLU A C 1
ATOM 1432 O O . GLU A 1 182 ? -13.416 -4.638 -5.816 1.00 94.00 182 GLU A O 1
ATOM 1437 N N . ASP A 1 183 ? -13.365 -3.353 -3.980 1.00 94.81 183 ASP A N 1
ATOM 1438 C CA . ASP A 1 183 ? -12.009 -2.865 -4.207 1.00 94.81 183 ASP A CA 1
ATOM 1439 C C . ASP A 1 183 ? -11.002 -4.000 -4.030 1.00 94.81 183 ASP A C 1
ATOM 1441 O O . ASP A 1 183 ? -10.764 -4.512 -2.932 1.00 94.81 183 ASP A O 1
ATOM 1445 N N . ILE A 1 184 ? -10.351 -4.353 -5.134 1.00 96.06 184 ILE A N 1
ATOM 1446 C CA . ILE A 1 184 ? -9.320 -5.386 -5.176 1.00 96.06 184 ILE A CA 1
ATOM 1447 C C . ILE A 1 184 ? -8.221 -5.159 -4.129 1.00 96.06 184 ILE A C 1
ATOM 1449 O O . ILE A 1 184 ? -7.750 -6.115 -3.520 1.00 96.06 184 ILE A O 1
ATOM 1453 N N . HIS A 1 185 ? -7.863 -3.908 -3.830 1.00 96.81 185 HIS A N 1
ATOM 1454 C CA . HIS A 1 185 ? -6.837 -3.574 -2.840 1.00 96.81 185 HIS A CA 1
ATOM 1455 C C . HIS A 1 185 ? -7.271 -3.942 -1.428 1.00 96.81 185 HIS A C 1
ATOM 1457 O O . HIS A 1 185 ? -6.468 -4.473 -0.663 1.00 96.81 185 HIS A O 1
ATOM 1463 N N . VAL A 1 186 ? -8.539 -3.688 -1.090 1.00 96.88 186 VAL A N 1
ATOM 1464 C CA . VAL A 1 186 ? -9.111 -4.087 0.199 1.00 96.88 186 VAL A CA 1
ATOM 1465 C C . VAL A 1 186 ? -9.139 -5.608 0.281 1.00 96.88 186 VAL A C 1
ATOM 1467 O O . VAL A 1 186 ? -8.667 -6.170 1.265 1.00 96.88 186 VAL A O 1
ATOM 1470 N N . GLN A 1 187 ? -9.596 -6.289 -0.771 1.00 96.94 187 GLN A N 1
ATOM 1471 C CA . GLN A 1 187 ? -9.633 -7.753 -0.802 1.00 96.94 187 GLN A CA 1
ATOM 1472 C C . GLN A 1 187 ? -8.242 -8.371 -0.600 1.00 96.94 187 GLN A C 1
ATOM 1474 O O . GLN A 1 187 ? -8.075 -9.228 0.266 1.00 96.94 187 GLN A O 1
ATOM 1479 N N . MET A 1 188 ? -7.229 -7.908 -1.336 1.00 96.62 188 MET A N 1
ATOM 1480 C CA . MET A 1 188 ? -5.857 -8.414 -1.214 1.00 96.62 188 MET A CA 1
ATOM 1481 C C . MET A 1 188 ? -5.234 -8.100 0.145 1.00 96.62 188 MET A C 1
ATOM 1483 O O . MET A 1 188 ? -4.544 -8.949 0.710 1.00 96.62 188 MET A O 1
ATOM 1487 N N . MET A 1 189 ? -5.495 -6.908 0.688 1.00 96.25 189 MET A N 1
ATOM 1488 C CA . MET A 1 189 ? -5.052 -6.513 2.025 1.00 96.25 189 MET A CA 1
ATOM 1489 C C . MET A 1 189 ? -5.663 -7.415 3.104 1.00 96.25 189 MET A C 1
ATOM 1491 O O . MET A 1 189 ? -4.957 -7.836 4.016 1.00 96.25 189 MET A O 1
ATOM 1495 N N . LEU A 1 190 ? -6.945 -7.772 2.984 1.00 97.25 190 LEU A N 1
ATOM 1496 C CA . LEU A 1 190 ? -7.619 -8.694 3.906 1.00 97.25 190 LEU A CA 1
ATOM 1497 C C . LEU A 1 190 ? -7.185 -10.157 3.723 1.00 97.25 190 LEU A C 1
ATOM 1499 O O . LEU A 1 190 ? -7.230 -10.928 4.680 1.00 97.25 190 LEU A O 1
ATOM 1503 N N . GLN A 1 191 ? -6.743 -10.542 2.524 1.00 96.88 191 GLN A N 1
ATOM 1504 C CA . GLN A 1 191 ? -6.129 -11.850 2.261 1.00 96.88 191 GLN A CA 1
ATOM 1505 C C . GLN A 1 191 ? -4.685 -11.936 2.782 1.00 96.88 191 GLN A C 1
ATOM 1507 O O . GLN A 1 191 ? -4.233 -13.017 3.154 1.00 96.88 191 GLN A O 1
ATOM 1512 N N . ASN A 1 192 ? -3.974 -10.805 2.853 1.00 96.31 192 ASN A N 1
ATOM 1513 C CA . ASN A 1 192 ? -2.576 -10.708 3.286 1.00 96.31 192 ASN A CA 1
ATOM 1514 C C . ASN A 1 192 ? -2.393 -9.717 4.457 1.00 96.31 192 ASN A C 1
ATOM 1516 O O . ASN A 1 192 ? -1.545 -8.821 4.393 1.00 96.31 192 ASN A O 1
ATOM 1520 N N . PRO A 1 193 ? -3.148 -9.861 5.561 1.00 96.88 193 PRO A N 1
ATOM 1521 C CA . PRO A 1 193 ? -3.281 -8.800 6.555 1.00 96.88 193 PRO A CA 1
ATOM 1522 C C . PRO A 1 193 ? -1.991 -8.511 7.321 1.00 96.88 193 PRO A C 1
ATOM 1524 O O . PRO A 1 193 ? -1.760 -7.374 7.712 1.00 96.88 193 PRO A O 1
ATOM 1527 N N . MET A 1 194 ? -1.125 -9.512 7.508 1.00 95.19 194 MET A N 1
ATOM 1528 C CA . MET A 1 194 ? 0.156 -9.322 8.196 1.00 95.19 194 MET A CA 1
ATOM 1529 C C . MET A 1 194 ? 1.061 -8.351 7.432 1.00 95.19 194 MET A C 1
ATOM 1531 O O . MET A 1 194 ? 1.616 -7.426 8.019 1.00 95.19 194 MET A O 1
ATOM 1535 N N . ILE A 1 195 ? 1.168 -8.519 6.112 1.00 96.06 195 ILE A N 1
ATOM 1536 C CA . ILE A 1 195 ? 2.024 -7.693 5.247 1.00 96.06 195 ILE A CA 1
ATOM 1537 C C . ILE A 1 195 ? 1.547 -6.237 5.228 1.00 96.06 195 ILE A C 1
ATOM 1539 O O . ILE A 1 195 ? 2.361 -5.323 5.157 1.00 96.06 195 ILE A O 1
ATOM 1543 N N . CYS A 1 196 ? 0.239 -6.023 5.352 1.00 97.44 196 CYS A N 1
ATOM 1544 C CA . CYS A 1 196 ? -0.389 -4.706 5.350 1.00 97.44 196 CYS A CA 1
ATOM 1545 C C . CYS A 1 196 ? -0.813 -4.235 6.750 1.00 97.44 196 CYS A C 1
ATOM 1547 O O . CYS A 1 196 ? -1.691 -3.376 6.863 1.00 97.44 196 CYS A O 1
ATOM 1549 N N . MET A 1 197 ? -0.239 -4.801 7.819 1.00 97.62 197 MET A N 1
ATOM 1550 C CA . MET A 1 197 ? -0.694 -4.549 9.191 1.00 97.62 197 MET A CA 1
ATOM 1551 C C . MET A 1 197 ? -0.609 -3.070 9.575 1.00 97.62 197 MET A C 1
ATOM 1553 O O . MET A 1 197 ? -1.452 -2.561 10.310 1.00 97.62 197 MET A O 1
ATOM 1557 N N . ASP A 1 198 ? 0.379 -2.353 9.052 1.00 97.44 198 ASP A N 1
ATOM 1558 C CA . ASP A 1 198 ? 0.537 -0.924 9.274 1.00 97.44 198 ASP A CA 1
ATOM 1559 C C . ASP A 1 198 ? -0.563 -0.094 8.603 1.00 97.44 198 ASP A C 1
ATOM 1561 O O . ASP A 1 198 ? -1.130 0.802 9.229 1.00 97.44 198 ASP A O 1
ATOM 1565 N N . VAL A 1 199 ? -0.941 -0.441 7.373 1.00 98.19 199 VAL A N 1
ATOM 1566 C CA . VAL A 1 199 ? -2.042 0.213 6.653 1.00 98.19 199 VAL A CA 1
ATOM 1567 C C . VAL A 1 199 ? -3.379 -0.113 7.317 1.00 98.19 199 VAL A C 1
ATOM 1569 O O . VAL A 1 199 ? -4.133 0.800 7.659 1.00 98.19 199 VAL A O 1
ATOM 1572 N N . LEU A 1 200 ? -3.643 -1.392 7.604 1.00 98.38 200 LEU A N 1
ATOM 1573 C CA . LEU A 1 200 ? -4.847 -1.826 8.319 1.00 98.38 200 LEU A CA 1
ATOM 1574 C C . LEU A 1 200 ? -4.946 -1.187 9.706 1.00 98.38 200 LEU A C 1
ATOM 1576 O O . LEU A 1 200 ? -6.014 -0.721 10.091 1.00 98.38 200 LEU A O 1
ATOM 1580 N N . GLY A 1 201 ? -3.838 -1.116 10.443 1.00 98.00 201 GLY A N 1
ATOM 1581 C CA . GLY A 1 201 ? -3.784 -0.484 11.755 1.00 98.00 201 GLY A CA 1
ATOM 1582 C C . GLY A 1 201 ? -4.087 1.012 11.697 1.00 98.00 201 GLY A C 1
ATOM 1583 O O . GLY A 1 201 ? -4.790 1.527 12.568 1.00 98.00 201 GLY A O 1
ATOM 1584 N N . ARG A 1 202 ? -3.620 1.719 10.660 1.00 97.75 202 ARG A N 1
ATOM 1585 C CA . ARG A 1 202 ? -3.949 3.139 10.476 1.00 97.75 202 ARG A CA 1
ATOM 1586 C C . ARG A 1 202 ? -5.421 3.343 10.118 1.00 97.75 202 ARG A C 1
ATOM 1588 O O . ARG A 1 202 ? -6.035 4.283 10.628 1.00 97.75 202 ARG A O 1
ATOM 1595 N N . ILE A 1 203 ? -5.987 2.465 9.290 1.00 98.00 203 ILE A N 1
ATOM 1596 C CA . ILE A 1 203 ? -7.414 2.486 8.942 1.00 98.00 203 ILE A CA 1
ATOM 1597 C C . ILE A 1 203 ? -8.277 2.166 10.169 1.00 98.00 203 ILE A C 1
ATOM 1599 O O . ILE A 1 203 ? -9.244 2.872 10.441 1.00 98.00 203 ILE A O 1
ATOM 1603 N N . TYR A 1 204 ? -7.890 1.176 10.972 1.00 98.19 204 TYR A N 1
ATOM 1604 C CA . TYR A 1 204 ? -8.555 0.862 12.236 1.00 98.19 204 TYR A CA 1
ATOM 1605 C C . TYR A 1 204 ? -8.508 2.041 13.216 1.00 98.19 204 TYR A C 1
ATOM 1607 O O . TYR A 1 204 ? -9.501 2.355 13.869 1.00 98.19 204 TYR A O 1
ATOM 1615 N N . LEU A 1 205 ? -7.375 2.745 13.299 1.00 96.88 205 LEU A N 1
ATOM 1616 C CA . LEU A 1 205 ? -7.279 3.951 14.117 1.00 96.88 205 LEU A CA 1
ATOM 1617 C C . LEU A 1 205 ? -8.254 5.041 13.645 1.00 96.88 205 LEU A C 1
ATOM 1619 O O . LEU A 1 205 ? -8.930 5.640 14.481 1.00 96.88 205 LEU A O 1
ATOM 1623 N N . ALA A 1 206 ? -8.359 5.267 12.330 1.00 96.00 206 ALA A N 1
ATOM 1624 C CA . ALA A 1 206 ? -9.332 6.202 11.758 1.00 96.00 206 ALA A CA 1
ATOM 1625 C C . ALA A 1 206 ? -10.773 5.797 12.087 1.00 96.00 206 ALA A C 1
ATOM 1627 O O . ALA A 1 206 ? -11.568 6.646 12.487 1.00 96.00 206 ALA A O 1
ATOM 1628 N N . TYR A 1 207 ? -11.084 4.501 11.983 1.00 95.62 207 TYR A N 1
ATOM 1629 C CA . TYR A 1 207 ? -12.378 3.937 12.362 1.00 95.62 207 TYR A CA 1
ATOM 1630 C C . TYR A 1 207 ? -12.686 4.258 13.830 1.00 95.62 207 TYR A C 1
ATOM 1632 O O . TYR A 1 207 ? -13.715 4.847 14.140 1.00 95.62 207 TYR A O 1
ATOM 1640 N N . HIS A 1 208 ? -11.750 4.007 14.744 1.00 94.56 208 HIS A N 1
ATOM 1641 C CA . HIS A 1 208 ? -11.963 4.296 16.164 1.00 94.56 208 HIS A CA 1
ATOM 1642 C C . HIS A 1 208 ? -12.061 5.777 16.520 1.00 94.56 208 HIS A C 1
ATOM 1644 O O . HIS A 1 208 ? -12.745 6.122 17.482 1.00 94.56 208 HIS A O 1
ATOM 1650 N N . ARG A 1 209 ? -11.381 6.647 15.774 1.00 93.69 209 ARG A N 1
ATOM 1651 C CA . ARG A 1 209 ? -11.414 8.101 15.981 1.00 93.69 209 ARG A CA 1
ATOM 1652 C C . ARG A 1 209 ? -12.552 8.796 15.239 1.00 93.69 209 ARG A C 1
ATOM 1654 O O . ARG A 1 209 ? -12.660 10.014 15.333 1.00 93.69 209 ARG A O 1
ATOM 1661 N N . ASN A 1 210 ? -13.384 8.046 14.516 1.00 92.88 210 ASN A N 1
ATOM 1662 C CA . ASN A 1 210 ? -14.410 8.597 13.637 1.00 92.88 210 ASN A CA 1
ATOM 1663 C C . ASN A 1 210 ? -13.844 9.611 12.618 1.00 92.88 210 ASN A C 1
ATOM 1665 O O . ASN A 1 210 ? -14.482 10.609 12.285 1.00 92.88 210 ASN A O 1
ATOM 1669 N N . GLU A 1 211 ? -12.618 9.382 12.139 1.00 90.94 211 GLU A N 1
ATOM 1670 C CA . GLU A 1 211 ? -11.992 10.256 11.145 1.00 90.94 211 GLU A CA 1
ATOM 1671 C C . GLU A 1 211 ? -12.772 10.173 9.830 1.00 90.94 211 GLU A C 1
ATOM 1673 O O . GLU A 1 211 ? -13.020 9.081 9.324 1.00 90.94 211 GLU A O 1
ATOM 1678 N N . ASN A 1 212 ? -13.155 11.323 9.269 1.00 88.00 212 ASN A N 1
ATOM 1679 C CA . ASN A 1 212 ? -13.901 11.416 8.008 1.00 88.00 212 ASN A CA 1
ATOM 1680 C C . ASN A 1 212 ? -15.183 10.556 7.962 1.00 88.00 212 ASN A C 1
ATOM 1682 O O . ASN A 1 212 ? -15.540 10.080 6.882 1.00 88.00 212 ASN A O 1
ATOM 1686 N N . ASP A 1 213 ? -15.852 10.351 9.105 1.00 91.06 213 ASP A N 1
ATOM 1687 C CA . ASP A 1 213 ? -17.061 9.514 9.232 1.00 91.06 213 ASP A CA 1
ATOM 1688 C C . ASP A 1 213 ? -16.840 8.047 8.796 1.00 91.06 213 ASP A C 1
ATOM 1690 O O . ASP A 1 213 ? -17.731 7.368 8.279 1.00 91.06 213 ASP A O 1
ATOM 1694 N N . LEU A 1 214 ? -15.609 7.541 8.965 1.00 92.44 214 LEU A N 1
ATOM 1695 C CA . LEU A 1 214 ? -15.227 6.210 8.492 1.00 92.44 214 LEU A CA 1
ATOM 1696 C C . LEU A 1 214 ? -16.098 5.068 9.059 1.00 92.44 214 LEU A C 1
ATOM 1698 O O . LEU A 1 214 ? -16.476 4.203 8.272 1.00 92.44 214 LEU A O 1
ATOM 1702 N N . PRO A 1 215 ? -16.478 5.036 10.355 1.00 94.19 215 PRO A N 1
ATOM 1703 C CA . PRO A 1 215 ? -17.419 4.048 10.886 1.00 94.19 215 PRO A CA 1
ATOM 1704 C C . PRO A 1 215 ? -18.724 3.932 10.108 1.00 94.19 215 PRO A C 1
ATOM 1706 O O . PRO A 1 215 ? -19.157 2.818 9.826 1.00 94.19 215 PRO A O 1
ATOM 1709 N N . ALA A 1 216 ? -19.343 5.052 9.727 1.00 92.62 216 ALA A N 1
ATOM 1710 C CA . ALA A 1 216 ? -20.565 5.018 8.934 1.00 92.62 216 ALA A CA 1
ATOM 1711 C C . ALA A 1 216 ? -20.291 4.514 7.509 1.00 92.62 216 ALA A C 1
ATOM 1713 O O . ALA A 1 216 ? -21.068 3.720 6.976 1.00 92.62 216 ALA A O 1
ATOM 1714 N N . LYS A 1 217 ? -19.162 4.925 6.916 1.00 92.12 217 LYS A N 1
ATOM 1715 C CA . LYS A 1 217 ? -18.756 4.560 5.549 1.00 92.12 217 LYS A CA 1
ATOM 1716 C C . LYS A 1 217 ? -18.400 3.089 5.372 1.00 92.12 217 LYS A C 1
ATOM 1718 O O . LYS A 1 217 ? -18.622 2.556 4.291 1.00 92.12 217 LYS A O 1
ATOM 1723 N N . ILE A 1 218 ? -17.847 2.433 6.391 1.00 94.25 218 ILE A N 1
ATOM 1724 C CA . ILE A 1 218 ? -17.450 1.018 6.299 1.00 94.25 218 ILE A CA 1
ATOM 1725 C C . ILE A 1 218 ? -18.460 0.067 6.942 1.00 94.25 218 ILE A C 1
ATOM 1727 O O . ILE A 1 218 ? -18.221 -1.141 6.979 1.00 94.25 218 ILE A O 1
ATOM 1731 N N . LYS A 1 219 ? -19.586 0.584 7.440 1.00 94.38 219 LYS A N 1
ATOM 1732 C CA . LYS A 1 219 ? -20.578 -0.219 8.149 1.00 94.38 219 LYS A CA 1
ATOM 1733 C C . LYS A 1 219 ? -21.118 -1.359 7.280 1.00 94.38 219 LYS A C 1
ATOM 1735 O O . LYS A 1 219 ? -21.619 -1.121 6.183 1.00 94.38 219 LYS A O 1
ATOM 1740 N N . GLY A 1 220 ? -21.062 -2.583 7.796 1.00 93.88 220 GLY A N 1
ATOM 1741 C CA . GLY A 1 220 ? -21.522 -3.797 7.117 1.00 93.88 220 GLY A CA 1
ATOM 1742 C C . GLY A 1 220 ? -20.626 -4.270 5.969 1.00 93.88 220 GLY A C 1
ATOM 1743 O O . GLY A 1 220 ? -21.046 -5.136 5.210 1.00 93.88 220 GLY A O 1
ATOM 1744 N N . THR A 1 221 ? -19.424 -3.704 5.822 1.00 95.88 221 THR A N 1
ATOM 1745 C CA . THR A 1 221 ? -18.421 -4.173 4.850 1.00 95.88 221 THR A CA 1
ATOM 1746 C C . THR A 1 221 ? -17.552 -5.276 5.454 1.00 95.88 221 THR A C 1
ATOM 1748 O O . THR A 1 221 ? -17.395 -5.368 6.677 1.00 95.88 221 THR A O 1
ATOM 1751 N N . LYS A 1 222 ? -16.877 -6.056 4.604 1.00 95.81 222 LYS A N 1
ATOM 1752 C CA . LYS A 1 222 ? -15.878 -7.058 5.018 1.00 95.81 222 LYS A CA 1
ATOM 1753 C C . LYS A 1 222 ? -14.742 -6.444 5.835 1.00 95.81 222 LYS A C 1
ATOM 1755 O O . LYS A 1 222 ? -14.152 -7.122 6.675 1.00 95.81 222 LYS A O 1
ATOM 1760 N N . LEU A 1 223 ? -14.420 -5.172 5.592 1.00 96.62 223 LEU A N 1
ATOM 1761 C CA . LEU A 1 223 ? -13.389 -4.452 6.336 1.00 96.62 223 LEU A CA 1
ATOM 1762 C C . LEU A 1 223 ? -13.814 -4.198 7.790 1.00 96.62 223 LEU A C 1
ATOM 1764 O O . LEU A 1 223 ? -13.023 -4.446 8.702 1.00 96.62 223 LEU A O 1
ATOM 1768 N N . GLU A 1 224 ? -15.062 -3.773 8.023 1.00 96.69 224 GLU A N 1
ATOM 1769 C CA . GLU A 1 224 ? -15.593 -3.641 9.387 1.00 96.69 224 GLU A CA 1
ATOM 1770 C C . GLU A 1 224 ? -15.661 -5.002 10.082 1.00 96.69 224 GLU A C 1
ATOM 1772 O O . GLU A 1 224 ? -15.176 -5.142 11.206 1.00 96.69 224 GLU A O 1
ATOM 1777 N N . GLU A 1 225 ? -16.200 -6.022 9.410 1.00 97.69 225 GLU A N 1
ATOM 1778 C CA . GLU A 1 225 ? -16.261 -7.382 9.955 1.00 97.69 225 GLU A CA 1
ATOM 1779 C C . GLU A 1 225 ? -14.873 -7.885 10.369 1.00 97.69 225 GLU A C 1
ATOM 1781 O O . GLU A 1 225 ? -14.705 -8.463 11.449 1.00 97.69 225 GLU A O 1
ATOM 1786 N N . TYR A 1 226 ? -13.855 -7.617 9.545 1.00 98.06 226 TYR A N 1
ATOM 1787 C CA . TYR A 1 226 ? -12.474 -7.969 9.846 1.00 98.06 226 TYR A CA 1
ATOM 1788 C C . TYR A 1 226 ? -11.952 -7.251 11.098 1.00 98.06 226 TYR A C 1
ATOM 1790 O O . TYR A 1 226 ? -11.311 -7.886 11.942 1.00 98.06 226 TYR A O 1
ATOM 1798 N N . PHE A 1 227 ? -12.244 -5.959 11.263 1.00 98.12 227 PHE A N 1
ATOM 1799 C CA . PHE A 1 227 ? -11.865 -5.198 12.456 1.00 98.12 227 PHE A CA 1
ATOM 1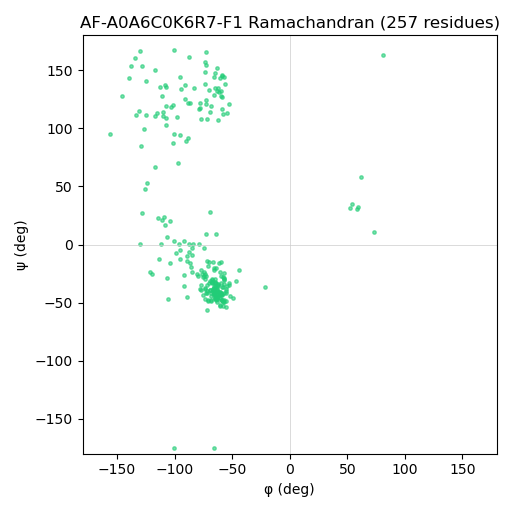800 C C . PHE A 1 227 ? -12.570 -5.686 13.718 1.00 98.12 227 PHE A C 1
ATOM 1802 O O . PHE A 1 227 ? -11.917 -5.867 14.747 1.00 98.12 227 PHE A O 1
ATOM 1809 N N . LEU A 1 228 ? -13.874 -5.961 13.648 1.00 98.00 228 LEU A N 1
ATOM 1810 C CA . LEU A 1 228 ? -14.640 -6.466 14.788 1.00 98.00 228 LEU A CA 1
ATOM 1811 C C . LEU A 1 228 ? -14.152 -7.853 15.218 1.00 98.00 228 LEU A C 1
ATOM 1813 O O . LEU A 1 228 ? -13.944 -8.093 16.409 1.00 98.00 228 LEU A O 1
ATOM 1817 N N . LYS A 1 229 ? -13.895 -8.744 14.253 1.00 98.38 229 LYS A N 1
ATOM 1818 C CA . LYS A 1 229 ? -13.379 -10.095 14.507 1.00 98.38 229 LYS A CA 1
ATOM 1819 C C . LYS A 1 229 ? -11.979 -10.086 15.126 1.00 98.38 229 LYS A C 1
ATOM 1821 O O . LYS A 1 229 ? -11.686 -10.926 15.972 1.00 98.38 229 LYS A O 1
ATOM 1826 N N . ASN A 1 230 ? -11.123 -9.145 14.725 1.00 97.81 230 ASN A N 1
ATOM 1827 C CA . ASN A 1 230 ? -9.715 -9.081 15.137 1.00 97.81 230 ASN A CA 1
ATOM 1828 C C . ASN A 1 230 ? -9.414 -7.912 16.090 1.00 97.81 230 ASN A C 1
ATOM 1830 O O . ASN A 1 230 ? -8.269 -7.468 16.190 1.00 97.81 230 ASN A O 1
ATOM 1834 N N . LYS A 1 231 ? -10.430 -7.416 16.810 1.00 97.50 231 LYS A N 1
ATOM 1835 C CA . LYS A 1 231 ? -10.349 -6.206 17.642 1.00 97.50 231 LYS A CA 1
ATOM 1836 C C . LYS A 1 231 ? -9.136 -6.186 18.575 1.00 97.50 231 LYS A C 1
ATOM 1838 O O . LYS A 1 231 ? -8.439 -5.181 18.637 1.00 97.50 231 LYS A O 1
ATOM 1843 N N . GLY A 1 232 ? -8.864 -7.289 19.279 1.00 96.81 232 GLY A N 1
ATOM 1844 C CA . GLY A 1 232 ? -7.738 -7.377 20.221 1.00 96.81 232 GLY A CA 1
ATOM 1845 C C . GLY A 1 232 ? -6.387 -7.079 19.564 1.00 96.81 232 GLY A C 1
ATOM 1846 O O . GLY A 1 232 ? -5.651 -6.221 20.038 1.00 96.81 232 GLY A O 1
ATOM 1847 N N . VAL A 1 233 ? -6.121 -7.696 18.406 1.00 96.31 233 VAL A N 1
ATOM 1848 C CA . VAL A 1 233 ? -4.876 -7.508 17.639 1.00 96.31 233 VAL A CA 1
ATOM 1849 C C . VAL A 1 233 ? -4.691 -6.044 17.247 1.00 96.31 233 VAL A C 1
ATOM 1851 O O . VAL A 1 233 ? -3.601 -5.488 17.373 1.00 96.31 233 VAL A O 1
ATOM 1854 N N . PHE A 1 234 ? -5.762 -5.396 16.791 1.00 97.75 234 PHE A N 1
ATOM 1855 C CA . PHE A 1 234 ? -5.694 -4.006 16.362 1.00 97.75 234 PHE A CA 1
ATOM 1856 C C . PHE A 1 234 ? -5.580 -3.010 17.515 1.00 97.75 234 PHE A C 1
ATOM 1858 O O . PHE A 1 234 ? -4.847 -2.030 17.383 1.00 97.75 234 PHE A O 1
ATOM 1865 N 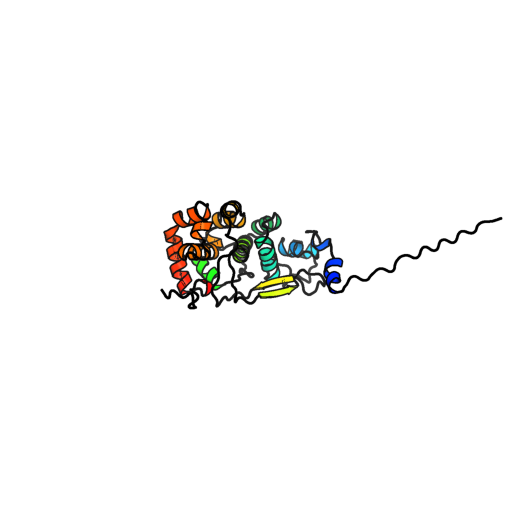N . VAL A 1 235 ? -6.256 -3.250 18.645 1.00 96.56 235 VAL A N 1
ATOM 1866 C CA . VAL A 1 235 ? -6.079 -2.439 19.861 1.00 96.56 235 VAL A CA 1
ATOM 1867 C C . VAL A 1 235 ? -4.615 -2.466 20.299 1.00 96.56 235 VAL A C 1
ATOM 1869 O O . VAL A 1 235 ? -4.025 -1.404 20.506 1.00 96.56 235 VAL A O 1
ATOM 1872 N N . ASP A 1 236 ? -4.016 -3.655 20.364 1.00 95.25 236 ASP A N 1
ATOM 1873 C CA . ASP A 1 236 ? -2.625 -3.825 20.788 1.00 95.25 236 ASP A CA 1
ATOM 1874 C C . ASP A 1 236 ? -1.641 -3.188 19.801 1.00 95.25 236 ASP A C 1
ATOM 1876 O O . ASP A 1 236 ? -0.692 -2.508 20.211 1.00 95.25 236 ASP A O 1
ATOM 1880 N N . TYR A 1 237 ? -1.880 -3.356 18.497 1.00 96.56 237 TYR A N 1
ATOM 1881 C CA . TYR A 1 237 ? -1.078 -2.733 17.446 1.00 96.56 237 TYR A CA 1
ATOM 1882 C C . TYR A 1 237 ? -1.120 -1.208 17.531 1.00 96.56 237 TYR A C 1
ATOM 1884 O O . TYR A 1 237 ? -0.079 -0.548 17.577 1.00 96.56 237 TYR A O 1
ATOM 1892 N N . VAL A 1 238 ? -2.324 -0.635 17.574 1.00 96.44 238 VAL A N 1
ATOM 1893 C CA . VAL A 1 238 ? -2.522 0.816 17.560 1.00 96.44 238 VAL A CA 1
ATOM 1894 C C . VAL A 1 238 ? -1.993 1.461 18.836 1.00 96.44 238 VAL A C 1
ATOM 1896 O O . VAL A 1 238 ? -1.363 2.516 18.758 1.00 96.44 238 VAL A O 1
ATOM 1899 N N . ALA A 1 239 ? -2.165 0.827 19.999 1.00 94.50 239 ALA A N 1
ATOM 1900 C CA . ALA A 1 239 ? -1.606 1.327 21.254 1.00 94.50 239 ALA A CA 1
ATOM 1901 C C . ALA A 1 239 ? -0.073 1.461 21.198 1.00 94.50 239 ALA A C 1
ATOM 1903 O O . ALA A 1 239 ? 0.488 2.411 21.752 1.00 94.50 239 ALA A O 1
ATOM 1904 N N . GLN A 1 240 ? 0.608 0.538 20.511 1.00 94.75 240 GLN A N 1
ATOM 1905 C CA . GLN A 1 240 ? 2.050 0.617 20.268 1.00 94.75 240 GLN A CA 1
ATOM 1906 C C . GLN A 1 240 ? 2.391 1.680 19.219 1.00 94.75 240 GLN A C 1
ATOM 1908 O O . GLN A 1 240 ? 3.269 2.513 19.457 1.00 94.75 240 GLN A O 1
ATOM 1913 N N . ALA A 1 241 ? 1.672 1.687 18.094 1.00 95.69 241 ALA A N 1
ATOM 1914 C CA . ALA A 1 241 ? 1.935 2.578 16.970 1.00 95.69 241 ALA A CA 1
ATOM 1915 C C . ALA A 1 241 ? 1.776 4.057 17.355 1.00 95.69 241 ALA A C 1
ATOM 1917 O O . ALA A 1 241 ? 2.671 4.850 17.090 1.00 95.69 241 ALA A O 1
ATOM 1918 N N . VAL A 1 242 ? 0.714 4.427 18.081 1.00 95.00 242 VAL A N 1
ATOM 1919 C CA . VAL A 1 242 ? 0.471 5.813 18.538 1.00 95.00 242 VAL A CA 1
ATOM 1920 C C . VAL A 1 242 ? 1.621 6.360 19.395 1.00 95.00 242 VAL A C 1
ATOM 1922 O O . VAL A 1 242 ? 1.857 7.564 19.412 1.00 95.00 242 VAL A O 1
ATOM 1925 N N . ARG A 1 243 ? 2.360 5.493 20.101 1.00 92.12 243 ARG A N 1
ATOM 1926 C CA . ARG A 1 243 ? 3.493 5.899 20.952 1.00 92.12 243 ARG A CA 1
ATOM 1927 C C . ARG A 1 243 ? 4.810 6.038 20.192 1.00 92.12 243 ARG A C 1
ATOM 1929 O O . ARG A 1 243 ? 5.718 6.687 20.697 1.00 92.12 243 ARG A O 1
ATOM 1936 N N . ARG A 1 244 ? 4.950 5.359 19.052 1.00 92.62 244 ARG A N 1
ATOM 1937 C CA . ARG A 1 244 ? 6.244 5.144 18.380 1.00 92.62 244 ARG A CA 1
ATOM 1938 C C . ARG A 1 244 ? 6.306 5.691 16.962 1.00 92.62 244 ARG A C 1
ATOM 1940 O O . ARG A 1 244 ? 7.398 5.937 16.473 1.00 92.62 244 ARG A O 1
ATOM 1947 N N . VAL A 1 245 ? 5.160 5.852 16.312 1.00 95.25 245 VAL A N 1
ATOM 1948 C CA . VAL A 1 245 ? 5.052 6.168 14.891 1.00 95.25 245 VAL A CA 1
ATOM 1949 C C . VAL A 1 245 ? 4.370 7.531 14.749 1.00 95.25 245 VAL A C 1
ATOM 1951 O O . VAL A 1 245 ? 3.171 7.637 15.028 1.00 95.25 245 VAL A O 1
ATOM 1954 N N . PRO A 1 246 ? 5.085 8.582 14.308 1.00 93.69 246 PRO A N 1
ATOM 1955 C CA . PRO A 1 246 ? 4.523 9.931 14.203 1.00 93.69 246 PRO A CA 1
ATOM 1956 C C . PRO A 1 246 ? 3.238 10.001 13.366 1.00 93.69 246 PRO A C 1
ATOM 1958 O O . PRO A 1 246 ? 2.298 10.713 13.724 1.00 93.69 246 PRO A O 1
ATOM 1961 N N . SER A 1 247 ? 3.145 9.200 12.302 1.00 94.50 247 SER A N 1
ATOM 1962 C CA . SER A 1 247 ? 1.976 9.162 11.418 1.00 94.50 247 SER A CA 1
ATOM 1963 C C . SER A 1 247 ? 0.693 8.632 12.066 1.00 94.50 247 SER A C 1
ATOM 1965 O O . SER A 1 247 ? -0.388 8.874 11.521 1.00 94.50 247 SER A O 1
ATOM 1967 N N . PHE A 1 248 ? 0.791 7.971 13.227 1.00 95.12 248 PHE A N 1
ATOM 1968 C CA . PHE A 1 248 ? -0.330 7.477 14.043 1.00 95.12 248 PHE A CA 1
ATOM 1969 C C . PHE A 1 248 ? -0.736 8.442 15.167 1.00 95.12 248 PHE A C 1
ATOM 1971 O O . PHE A 1 248 ? -1.711 8.197 15.890 1.00 95.12 248 PHE A O 1
ATOM 1978 N N . GLY A 1 249 ? 0.003 9.536 15.351 1.00 89.19 249 GLY A N 1
ATOM 1979 C CA . GLY A 1 249 ? -0.312 10.526 16.372 1.00 89.19 249 GLY A CA 1
ATOM 1980 C C . GLY A 1 249 ? -1.636 11.264 16.117 1.00 89.19 249 GLY A C 1
ATOM 1981 O O . GLY A 1 249 ? -2.404 10.940 15.208 1.00 89.19 249 GLY A O 1
ATOM 1982 N N . ILE A 1 250 ? -1.929 12.250 16.961 1.00 76.12 250 ILE A N 1
ATOM 1983 C CA . ILE A 1 250 ? -3.088 13.143 16.828 1.00 76.12 250 ILE A CA 1
ATOM 1984 C C . ILE A 1 250 ? -2.555 14.532 16.520 1.00 76.12 250 ILE A C 1
ATOM 1986 O O . ILE A 1 250 ? -1.632 14.995 17.187 1.00 76.12 250 ILE A O 1
ATOM 1990 N N . GLN A 1 251 ? -3.159 15.225 15.559 1.00 64.12 251 GLN A N 1
ATOM 1991 C CA . GLN A 1 251 ? -2.893 16.641 15.368 1.00 64.12 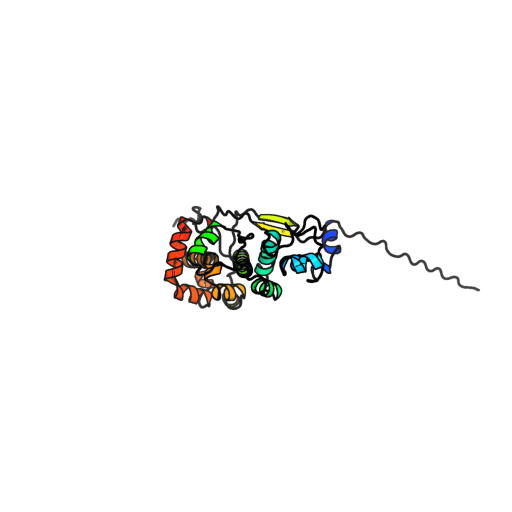251 GLN A CA 1
ATOM 1992 C C . GLN A 1 251 ? -3.332 17.398 16.634 1.00 64.12 251 GLN A C 1
ATOM 1994 O O . GLN A 1 251 ? -4.523 17.549 16.880 1.00 64.12 251 GLN A O 1
ATOM 1999 N N . ASN A 1 252 ? -2.388 17.883 17.447 1.00 49.16 252 ASN A N 1
ATOM 2000 C CA . ASN A 1 252 ? -2.669 18.717 18.630 1.00 49.16 252 ASN A CA 1
ATOM 2001 C C . ASN A 1 252 ? -3.204 20.126 18.273 1.00 49.16 252 ASN A C 1
ATOM 2003 O O . ASN A 1 252 ? -3.005 21.082 19.015 1.00 49.16 252 ASN A O 1
ATOM 2007 N N . THR A 1 253 ? -3.883 20.291 17.138 1.00 43.03 253 THR A N 1
ATOM 2008 C CA . THR A 1 253 ? -4.409 21.577 16.680 1.00 43.03 253 THR A CA 1
ATOM 2009 C C . THR A 1 253 ? -5.907 21.494 16.412 1.00 43.03 253 THR A C 1
ATOM 2011 O O . THR A 1 253 ? -6.332 20.910 15.421 1.00 43.03 253 THR A O 1
ATOM 2014 N N . LEU A 1 254 ? -6.661 22.194 17.264 1.00 39.94 254 LEU A N 1
ATOM 2015 C CA . LEU A 1 254 ? -7.682 23.151 16.828 1.00 39.94 254 LEU A CA 1
ATOM 2016 C C . LEU A 1 254 ? -8.846 22.584 15.999 1.00 39.94 254 LEU A C 1
ATOM 2018 O O . LEU A 1 254 ? -9.154 23.095 14.928 1.00 39.94 254 LEU A O 1
ATOM 2022 N N . TRP A 1 255 ? -9.571 21.617 16.554 1.00 37.78 255 TRP A N 1
ATOM 2023 C CA . TRP A 1 255 ? -11.025 21.614 16.388 1.00 37.78 255 TRP A CA 1
ATOM 2024 C C . TRP A 1 255 ? -11.622 22.011 17.729 1.00 37.78 255 TRP A C 1
ATOM 2026 O O . TRP A 1 255 ? -11.593 21.236 18.683 1.00 37.78 255 TRP A O 1
ATOM 2036 N N . GLY A 1 256 ? -12.057 23.269 17.805 1.00 35.59 256 GLY A N 1
ATOM 2037 C CA . GLY A 1 256 ? -12.752 23.814 18.958 1.00 35.59 256 GLY A CA 1
ATOM 2038 C C . GLY A 1 256 ? -13.956 22.948 19.299 1.00 35.59 256 GLY A C 1
ATOM 2039 O O . GLY A 1 256 ? -14.923 22.894 18.547 1.00 35.59 256 GLY A O 1
ATOM 2040 N N . TRP A 1 257 ? -13.876 22.296 20.449 1.00 32.91 257 TRP A N 1
ATOM 2041 C CA . TRP A 1 257 ? -15.039 21.992 21.264 1.00 32.91 257 TRP A CA 1
ATOM 2042 C C . TRP A 1 257 ? -15.107 23.078 22.337 1.00 32.91 257 TRP A C 1
ATOM 2044 O O . TRP A 1 257 ? -14.803 22.833 23.497 1.00 32.91 257 TRP A O 1
ATOM 2054 N N . ASP A 1 258 ? -15.435 24.297 21.907 1.00 38.53 258 ASP A N 1
ATOM 2055 C CA . ASP A 1 258 ? -16.015 25.315 22.781 1.00 38.53 258 ASP A CA 1
ATOM 2056 C C . ASP A 1 258 ? -17.520 25.344 22.493 1.00 38.53 258 ASP A C 1
ATOM 2058 O O . ASP A 1 258 ? -17.983 26.042 21.589 1.00 38.53 258 ASP A O 1
ATOM 2062 N N . SER A 1 259 ? -18.265 24.481 23.188 1.00 39.81 259 SER A N 1
ATOM 2063 C CA . SER A 1 259 ? -19.592 24.688 23.812 1.00 39.81 259 SER A CA 1
ATOM 2064 C C . SER A 1 259 ? -20.174 23.359 24.287 1.00 39.81 259 SER A C 1
ATOM 2066 O O . SER A 1 259 ? -20.180 22.385 23.504 1.00 39.81 259 SER A O 1
#

Secondary structure (DSSP, 8-state):
----------PPP-PPPPHHHHHHHT-GGGG-TTSTTSTHHHHSS-HHHHHHHH-STTTTTSS-TTSHHHHHHHHHHHTT---HHHHHHHHH----SS--TT-S-HHHHHHHGGG-SSPPPHHHHHHHHHHHHHHEE-TT--EEEEESSTTSTTPPEEEEE-S---S--EE-S---HHHHHH-HHHHHHHHSTTTTHHHHHHHHHHHHTTGGGHHHHTTTSHHHHHHHHTHHHHHHHHHHHHHH-GGGS---S------

Sequence (259 aa):
MHHHDNVTSSKPLQQYAQFIDFGKAINPNIKNPMNPANPLTYCMFPTLNSQFFHGSTSGGMLYSNQNASCMSFMAGRCSKEWDGYCQAFMDLNPDTYWPNMAVVDSDAYNNGKGYWNVKPTVGQDLLRNSVYLKFIAVPGQKASVTPFDSNVANSPMITIYNNQVNVYSFVQNLDNPKQIDEDIHVQMMLQNPMICMDVLGRIYLAYHRNENDLPAKIKGTKLEEYFLKNKGVFVDYVAQAVRRVPSFGIQNTLWGWDS

Nearest PDB structures (foldseek):
  4ill-assembly1_A  TM=3.147E-01  e=7.386E+00  Saccharolobus solfataricus P2

pLDDT: mean 82.56, std 18.13, range [32.91, 98.38]

Foldseek 3Di:
DDDDDDDDDDDDDDDDDPPVCPLVVVDPCCPPCPDLLPLLQQQLDADPSNCVSPNDVPRDAQRYVQHLLNLQVLLVVCLVPPDPSLVSSLVRFQDQPGDLNQAQAPQLQVLLVVLDPDRGTSSLSSLQSSLCVNFKAQPPWDWDWDFSDPVDPNGDIGIGTDHHRQAAIATDDLQAQVVQQVPPSNVVCLVVVSSNVSVLLLLLLCCVVCPVVNVVSNPPHPSVVSCVVCVVVSVVSLVVCCVGGNRSDDDPDDPDPPD

Organism: NCBI:txid1070528

Radius of gyration: 23.75 Å; Cα contacts (8 Å, |Δi|>4): 364; chains: 1; bounding box: 48×40×102 Å

Mean predicted aligned error: 9.74 Å